Protein 7TBS (pdb70)

B-factor: mean 34.44, std 14.88, range [16.18, 115.89]

Nearest PDB structures (foldseek):
  7tbs-assembly1_A  TM=1.003E+00  e=2.102E-35  Francisella tularensis subsp. tularensis SCHU S4
  7dkp-assembly2_B  TM=9.168E-01  e=1.479E-13  Escherichia coli
  4kx4-assembly1_A  TM=9.212E-01  e=3.705E-13  Escherichia coli K-12
  3ir4-assembly1_A  TM=9.214E-01  e=2.209E-12  Salmonella enterica subsp. enterica serovar Typhimurium str. LT2
  1g7o-assembly1_A  TM=8.702E-01  e=2.209E-12  Escherichia coli

Secondary structure (DSSP, 8-state):
--------EEB-SS-HHHHHHHHHHHHTT-----BPPTT-HHHHHHHHSSS-S-EEE-TTS-EE-SHHHHHHHHHHHHT---BPP-S-HHHHHHHHHTHHHHHHHTGGGTTT-GGGTTT--SHHHHHHHHHHHTTTS--HHHHHHS--HHHHHHHHHHHHHHGGG--SSBTTBSS-BHHHHHHHHHHHHH--TTTS---HHHHHHHHHHHHHSSPPP-

Structure (mmCIF, N/CA/C/O backbone):
data_7TBS
#
_entry.id   7TBS
#
_cell.length_a   75.989
_cell.length_b   83.164
_cell.length_c   84.089
_cell.angle_alpha   90.000
_cell.angle_beta   90.000
_cell.angle_gamma   90.000
#
_symmetry.space_group_name_H-M   'I 2 2 2'
#
loop_
_entity.id
_entity.type
_entity.pdbx_description
1 polymer 'Glutaredoxin 2'
2 non-polymer 'SULFATE ION'
3 non-polymer 'CHLORIDE ION'
4 water water
#
loop_
_atom_site.group_PDB
_atom_site.id
_atom_site.type_symbol
_atom_site.label_atom_id
_atom_site.label_alt_id
_atom_site.label_comp_id
_atom_site.label_asym_id
_atom_site.label_entity_id
_atom_site.label_seq_id
_atom_site.pdbx_PDB_ins_code
_atom_site.Cartn_x
_atom_site.Cartn_y
_atom_site.Cartn_z
_atom_site.occupancy
_atom_site.B_iso_or_equiv
_atom_site.auth_seq_id
_atom_site.auth_comp_id
_atom_site.auth_asym_id
_atom_site.auth_atom_id
_atom_site.pdbx_PDB_model_num
ATOM 1 N N . HIS A 1 3 ? 7.31302 -4.13067 -6.08484 1.000 62.86456 -21 HIS A N 1
ATOM 2 C CA . HIS A 1 3 ? 6.35551 -5.13380 -5.63639 1.000 66.62564 -21 HIS A CA 1
ATOM 3 C C . HIS A 1 3 ? 5.62982 -5.77250 -6.81719 1.000 66.78700 -21 HIS A C 1
ATOM 4 O O . HIS A 1 3 ? 5.22405 -6.93389 -6.74904 1.000 57.36286 -21 HIS A O 1
ATOM 11 N N . HIS A 1 4 ? 5.46661 -5.01030 -7.89754 1.000 61.77477 -20 HIS A N 1
ATOM 12 C CA . HIS A 1 4 ? 4.83137 -5.51745 -9.10445 1.000 62.69758 -20 HIS A CA 1
ATOM 13 C C . HIS A 1 4 ? 5.55987 -4.97312 -10.32555 1.000 66.10138 -20 HIS A C 1
ATOM 14 O O . HIS A 1 4 ? 6.29583 -3.98575 -10.24980 1.000 47.22406 -20 HIS A O 1
ATOM 21 N N . HIS A 1 5 ? 5.34429 -5.63492 -11.45919 1.000 57.48612 -19 HIS A N 1
ATOM 22 C CA . HIS A 1 5 ? 5.99334 -5.28630 -12.71242 1.000 60.07358 -19 HIS A CA 1
ATOM 23 C C . HIS A 1 5 ? 4.95938 -4.83269 -13.73378 1.000 62.07065 -19 HIS A C 1
ATOM 24 O O . HIS A 1 5 ? 3.75602 -5.05956 -13.57754 1.000 58.29415 -19 HIS A O 1
ATOM 31 N N . HIS A 1 6 ? 5.44855 -4.18452 -14.78882 1.000 51.79619 -18 HIS A N 1
ATOM 32 C CA . HIS A 1 6 ? 4.59626 -3.86523 -15.92410 1.000 38.88506 -18 HIS A CA 1
ATOM 33 C C . HIS A 1 6 ? 4.09270 -5.15217 -16.56772 1.000 49.09497 -18 HIS A C 1
ATOM 34 O O . HIS A 1 6 ? 4.76797 -6.18528 -16.55190 1.000 41.19118 -18 HIS A O 1
ATOM 41 N N . HIS A 1 7 ? 2.88728 -5.08305 -17.13953 1.000 51.57840 -17 HIS A N 1
ATOM 42 C CA . HIS A 1 7 ? 2.22218 -6.29540 -17.60949 1.000 46.76539 -17 HIS A CA 1
ATOM 43 C C . HIS A 1 7 ? 2.99919 -6.98591 -18.72502 1.000 49.45236 -17 HIS A C 1
ATOM 44 O O . HIS A 1 7 ? 2.89022 -8.20693 -18.88807 1.000 52.06887 -17 HIS A O 1
ATOM 51 N N . SER A 1 8 ? 3.77952 -6.23644 -19.49825 1.000 52.34340 -16 SER A N 1
ATOM 52 C CA . SER A 1 8 ? 4.58065 -6.82713 -20.56719 1.000 55.11047 -16 SER A CA 1
ATOM 53 C C . SER A 1 8 ? 5.71021 -7.67518 -19.99405 1.000 56.94977 -16 SER A C 1
ATOM 54 O O . SER A 1 8 ? 6.28165 -8.51550 -20.68817 1.000 59.62231 -16 SER A O 1
ATOM 57 N N . ALA A 1 24 ? 3.01582 -13.52009 -10.08890 1.000 41.41238 0 ALA A N 1
ATOM 58 C CA . ALA A 1 24 ? 3.23129 -14.65347 -9.19797 1.000 53.52334 0 ALA A CA 1
ATOM 59 C C . ALA A 1 24 ? 1.97687 -15.51699 -9.09849 1.000 53.76582 0 ALA A C 1
ATOM 60 O O . ALA A 1 24 ? 2.05897 -16.74473 -9.14010 1.000 56.80064 0 ALA A O 1
ATOM 70 N N . LYS A 1 26 ? -1.48862 -17.32643 -10.21267 1.000 29.91351 2 LYS A N 1
ATOM 71 C CA . LYS A 1 26 ? -1.85393 -18.03144 -11.43045 1.000 28.62977 2 LYS A CA 1
ATOM 72 C C . LYS A 1 26 ? -3.30656 -17.75467 -11.79016 1.000 27.46977 2 LYS A C 1
ATOM 73 O O . LYS A 1 26 ? -4.17817 -17.71004 -10.91668 1.000 27.97386 2 LYS A O 1
ATOM 79 N N . ILE A 1 27 ? -3.55675 -17.56010 -13.08205 1.000 26.62933 3 ILE A N 1
ATOM 80 C CA . ILE A 1 27 ? -4.90161 -17.38354 -13.61572 1.000 25.43591 3 ILE A CA 1
ATOM 81 C C . ILE A 1 27 ? -5.10496 -18.42141 -14.71017 1.000 24.26898 3 ILE A C 1
ATOM 82 O O . ILE A 1 27 ? -4.37154 -18.43481 -15.70769 1.000 24.23756 3 ILE A O 1
ATOM 87 N N . TYR A 1 28 ? -6.09384 -19.28807 -14.52184 1.000 23.45863 4 TYR A N 1
ATOM 88 C CA . TYR A 1 28 ? -6.39131 -20.36624 -15.45500 1.000 22.23809 4 TYR A CA 1
ATOM 89 C C . TYR A 1 28 ? -7.50671 -19.91978 -16.39065 1.000 21.14464 4 TYR A C 1
ATOM 90 O O . TYR A 1 28 ? -8.55987 -19.46748 -15.93060 1.000 22.19833 4 TYR A O 1
ATOM 99 N N . LEU A 1 29 ? -7.27712 -20.04446 -17.69696 1.000 20.56285 5 LEU A N 1
ATOM 100 C CA . LEU A 1 29 ? -8.17947 -19.43834 -18.66764 1.000 23.79957 5 LEU A CA 1
ATOM 101 C C . LEU A 1 29 ? -8.00484 -20.09046 -20.03357 1.000 26.35297 5 LEU A C 1
ATOM 102 O O . LEU A 1 29 ? -7.11845 -20.92171 -20.24489 1.000 27.56450 5 LEU A O 1
ATOM 107 N N . TYR A 1 30 ? -8.87993 -19.69717 -20.95895 1.000 22.81304 6 TYR A N 1
ATOM 108 C CA . TYR A 1 30 ? -8.70243 -19.92067 -22.38548 1.000 26.36695 6 TYR A CA 1
ATOM 109 C C . TYR A 1 30 ? -8.48340 -18.57715 -23.06875 1.000 21.00292 6 TYR A C 1
ATOM 110 O O . TYR A 1 30 ? -8.98898 -17.54543 -22.61729 1.000 20.69880 6 TYR A O 1
ATOM 119 N N . HIS A 1 31 ? -7.73809 -18.59704 -24.17522 1.000 21.97532 7 HIS A N 1
ATOM 120 C CA . HIS A 1 31 ? -7.50637 -17.36411 -24.92110 1.000 25.58054 7 HIS A CA 1
ATOM 121 C C . HIS A 1 31 ? -8.79925 -16.82885 -25.52501 1.000 25.46377 7 HIS A C 1
ATOM 122 O O . HIS A 1 31 ? -9.05806 -15.62061 -25.48343 1.000 22.84065 7 HIS A O 1
ATOM 129 N N . HIS A 1 32 ? -9.62995 -17.71508 -26.07757 1.000 25.44076 8 HIS A N 1
ATOM 130 C CA . HIS A 1 32 ? -10.81472 -17.31372 -26.82732 1.000 26.87054 8 HIS A CA 1
ATOM 131 C C . HIS A 1 32 ? -11.99739 -16.92930 -25.94645 1.000 27.57791 8 HIS A C 1
ATOM 132 O O . HIS A 1 32 ? -12.96212 -16.35248 -26.45964 1.000 25.95308 8 HIS A O 1
ATOM 139 N N . CYS A 1 33 ? -11.96115 -17.23993 -24.65602 1.000 23.80877 9 CYS A N 1
ATOM 140 C CA . CYS A 1 33 ? -13.13878 -17.06076 -23.81075 1.000 23.25597 9 CYS A CA 1
ATOM 141 C C . CYS A 1 33 ? -13.31029 -15.59145 -23.43802 1.000 21.58404 9 CYS A C 1
ATOM 142 O O . CYS A 1 33 ? -12.38292 -14.98408 -22.89449 1.000 24.04021 9 CYS A O 1
ATOM 145 N N . PRO A 1 34 ? -14.47528 -14.99351 -23.70529 1.000 20.79453 10 PRO A N 1
ATOM 146 C CA . PRO A 1 34 ? -14.65151 -13.56726 -23.38794 1.000 17.88984 10 PRO A CA 1
ATOM 147 C C . PRO A 1 34 ? -14.66973 -13.27370 -21.89829 1.000 22.68339 10 PRO A C 1
ATOM 148 O O . PRO A 1 34 ? -14.26447 -12.17722 -21.49290 1.000 22.55124 10 PRO A O 1
ATOM 152 N N . TYR A 1 35 ? -15.13316 -14.21028 -21.06836 1.000 22.47356 11 TYR A N 1
ATOM 153 C CA . TYR A 1 35 ? -15.08224 -13.99169 -19.62660 1.000 24.09869 11 TYR A CA 1
ATOM 154 C C . TYR A 1 35 ? -13.64490 -13.96864 -19.12863 1.000 19.98898 11 TYR A C 1
ATOM 155 O O . TYR A 1 35 ? -13.31784 -13.23278 -18.19105 1.000 24.80558 11 TYR A O 1
ATOM 164 N N . CYS A 1 36 ? -12.77212 -14.76173 -19.75103 1.000 19.93662 12 CYS A N 1
ATOM 165 C CA . CYS A 1 36 ? -11.35162 -14.69817 -19.42914 1.000 22.82658 12 CYS A CA 1
ATOM 166 C C . CYS A 1 36 ? -10.73286 -13.39553 -19.91936 1.000 19.69096 12 CYS A C 1
ATOM 167 O O . CYS A 1 36 ? -9.82883 -12.85207 -19.27421 1.000 18.97914 12 CYS A O 1
ATOM 170 N N . ILE A 1 37 ? -11.20670 -12.88309 -21.05876 1.000 20.34822 13 ILE A N 1
ATOM 171 C CA . ILE A 1 37 ? -10.73205 -11.59661 -21.56572 1.000 21.68180 13 ILE A CA 1
ATOM 172 C C . ILE A 1 37 ? -10.99679 -10.49146 -20.54976 1.000 19.63334 13 ILE A C 1
ATOM 173 O O . ILE A 1 37 ? -10.16632 -9.59393 -20.35758 1.000 19.01934 13 ILE A O 1
ATOM 178 N N . LYS A 1 38 ? -12.15658 -10.54087 -19.88284 1.000 19.45941 14 LYS A N 1
ATOM 179 C CA . LYS A 1 38 ? -12.46038 -9.57752 -18.82588 1.000 22.39195 14 LYS A CA 1
ATOM 180 C C . LYS A 1 38 ? -11.34742 -9.53003 -17.78675 1.000 19.04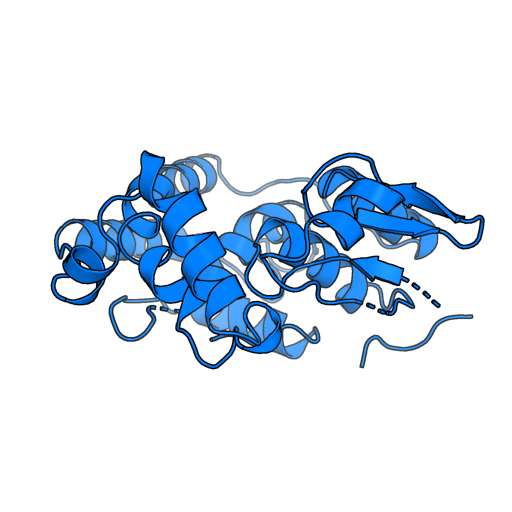190 14 LYS A C 1
ATOM 181 O O . LYS A 1 38 ? -10.91429 -8.44812 -17.37141 1.000 18.52445 14 LYS A O 1
ATOM 187 N N . VAL A 1 39 ? -10.86120 -10.69952 -17.36796 1.000 16.87643 15 VAL A N 1
ATOM 188 C CA . VAL A 1 39 ? -9.83885 -10.75553 -16.32882 1.000 19.84765 15 VAL A CA 1
ATOM 189 C C . VAL A 1 39 ? -8.50092 -10.25656 -16.86036 1.000 16.72865 15 VAL A C 1
ATOM 190 O O . VAL A 1 39 ? -7.80496 -9.48136 -16.19329 1.000 19.40888 15 VAL A O 1
ATOM 194 N N . ARG A 1 40 ? -8.11963 -10.68784 -18.06570 1.000 18.41394 16 ARG A N 1
ATOM 195 C CA . ARG A 1 40 ? -6.85137 -10.24999 -18.64238 1.000 19.29400 16 ARG A CA 1
ATOM 196 C C . ARG A 1 40 ? -6.83734 -8.74499 -18.87038 1.000 19.01502 16 ARG A C 1
ATOM 197 O O . ARG A 1 40 ? -5.79538 -8.09695 -18.71721 1.000 23.34450 16 ARG A O 1
ATOM 205 N N . LEU A 1 41 ? -7.98619 -8.17421 -19.23980 1.000 16.80021 17 LEU A N 1
ATOM 206 C CA . LEU A 1 41 ? -8.07384 -6.73352 -19.45296 1.000 18.35722 17 LEU A CA 1
ATOM 207 C C . LEU A 1 41 ? -7.72090 -5.97181 -18.18160 1.000 20.05890 17 LEU A C 1
ATOM 208 O O . LEU A 1 41 ? -6.87517 -5.07018 -18.19770 1.000 21.54313 17 LEU A O 1
ATOM 213 N N . VAL A 1 42 ? -8.35577 -6.33010 -17.06345 1.000 18.13135 18 VAL A N 1
ATOM 214 C CA . VAL A 1 42 ? -8.06259 -5.66737 -15.79656 1.000 17.15914 18 VAL A CA 1
ATOM 215 C C . VAL A 1 42 ? -6.64345 -5.98394 -15.34063 1.000 21.79290 18 VAL A C 1
ATOM 216 O O . VAL A 1 42 ? -5.92829 -5.10847 -14.83699 1.000 21.55711 18 VAL A O 1
ATOM 220 N N . ALA A 1 43 ? -6.21076 -7.23456 -15.51577 1.000 19.87116 19 ALA A N 1
ATOM 221 C CA . ALA A 1 43 ? -4.89023 -7.64075 -15.04340 1.000 20.12403 19 ALA A CA 1
ATOM 222 C C . ALA A 1 43 ? -3.78569 -6.89119 -15.77736 1.000 21.43390 19 ALA A C 1
ATOM 223 O O . ALA A 1 43 ? -2.84825 -6.37692 -15.15581 1.000 22.89166 19 ALA A O 1
ATOM 225 N N . ASP A 1 44 ? -3.88038 -6.81907 -17.10614 1.000 22.16712 20 ASP A N 1
ATOM 226 C CA . ASP A 1 44 ? -2.83772 -6.16335 -17.88844 1.000 21.83256 20 ASP A CA 1
ATOM 227 C C . ASP A 1 44 ? -2.82526 -4.65831 -17.64497 1.000 22.30021 20 ASP A C 1
ATOM 228 O O . ASP A 1 44 ? -1.76139 -4.06277 -17.44159 1.000 25.67627 20 ASP A O 1
ATOM 233 N N . LEU A 1 45 ? -4.00144 -4.02522 -17.66178 1.000 21.77077 21 LEU A N 1
ATOM 234 C CA . LEU A 1 45 ? -4.06469 -2.57618 -17.49375 1.000 23.27633 21 LEU A CA 1
ATOM 235 C C . LEU A 1 45 ? -3.58540 -2.13970 -16.11434 1.000 27.45267 21 LEU A C 1
ATOM 236 O O . LEU A 1 45 ? -2.99930 -1.05995 -15.97649 1.000 24.57216 21 LEU A O 1
ATOM 241 N N . SER A 1 46 ? -3.82235 -2.95177 -15.08736 1.000 21.69580 22 SER A N 1
ATOM 242 C CA . SER A 1 46 ? -3.41361 -2.61558 -13.73002 1.000 19.10168 22 SER A CA 1
ATOM 243 C C . SER A 1 46 ? -2.01116 -3.10188 -13.39304 1.000 21.51411 22 SER A C 1
ATOM 244 O O . SER A 1 46 ? -1.56250 -2.90170 -12.25958 1.000 23.70746 22 SER A O 1
ATOM 247 N N . ASN A 1 47 ? -1.31719 -3.73460 -14.34252 1.000 21.07955 23 ASN A N 1
ATOM 248 C CA . ASN A 1 47 ? 0.02464 -4.28093 -14.12646 1.000 26.87905 23 ASN A CA 1
ATOM 249 C C . ASN A 1 47 ? 0.03484 -5.33800 -13.02477 1.000 25.05641 23 ASN A C 1
ATOM 250 O O . ASN A 1 47 ? 1.03053 -5.50856 -12.31643 1.000 22.87532 23 ASN A O 1
ATOM 255 N N . PHE A 1 48 ? -1.07691 -6.05415 -12.88167 1.000 22.24358 24 PHE A N 1
ATOM 256 C CA . PHE A 1 48 ? -1.15922 -7.14544 -11.92134 1.000 24.36688 24 PHE A CA 1
ATOM 257 C C . PHE A 1 48 ? -0.16958 -8.24515 -12.28728 1.000 24.13907 24 PHE A C 1
ATOM 258 O O . PHE A 1 48 ? -0.13063 -8.70588 -13.43149 1.000 22.96363 24 PHE A O 1
ATOM 266 N N . ASP A 1 49 ? 0.64349 -8.65417 -11.31512 1.000 25.87796 25 ASP A N 1
ATOM 267 C CA . ASP A 1 49 ? 1.61880 -9.72041 -11.52402 1.000 24.31700 25 ASP A CA 1
ATOM 268 C C . ASP A 1 49 ? 0.89565 -11.06056 -11.50695 1.000 28.65644 25 ASP A C 1
ATOM 269 O O . ASP A 1 49 ? 0.44356 -11.51506 -10.45110 1.000 23.87286 25 ASP A O 1
ATOM 274 N N . TYR A 1 50 ? 0.78579 -11.70225 -12.66791 1.000 27.38270 26 TYR A N 1
ATOM 275 C CA . TYR A 1 50 ? 0.12348 -12.99362 -12.74174 1.000 22.42932 26 TYR A CA 1
ATOM 276 C C . TYR A 1 50 ? 0.82316 -13.88276 -13.75780 1.000 27.30625 26 TYR A C 1
ATOM 277 O O . TYR A 1 50 ? 1.54456 -13.41293 -14.64021 1.000 25.55313 26 TYR A O 1
ATOM 286 N N . GLN A 1 51 ? 0.60787 -15.18638 -13.60445 1.000 28.65838 27 GLN A N 1
ATOM 287 C CA . GLN A 1 51 ? 1.08953 -16.19575 -14.53800 1.000 30.20716 27 GLN A CA 1
ATOM 288 C C . GLN A 1 51 ? -0.10931 -16.77877 -15.27127 1.000 24.04779 27 GLN A C 1
ATOM 289 O O . GLN A 1 51 ? -1.02068 -17.32417 -14.64060 1.000 26.13300 27 GLN A O 1
ATOM 303 N N . ILE A 1 53 ? -2.10324 -19.39197 -17.23618 1.000 24.39874 29 ILE A N 1
ATOM 304 C CA . ILE A 1 53 ? -2.15334 -20.83568 -17.43776 1.000 25.18588 29 ILE A CA 1
ATOM 305 C C . ILE A 1 53 ? -3.30506 -21.12547 -18.38985 1.000 27.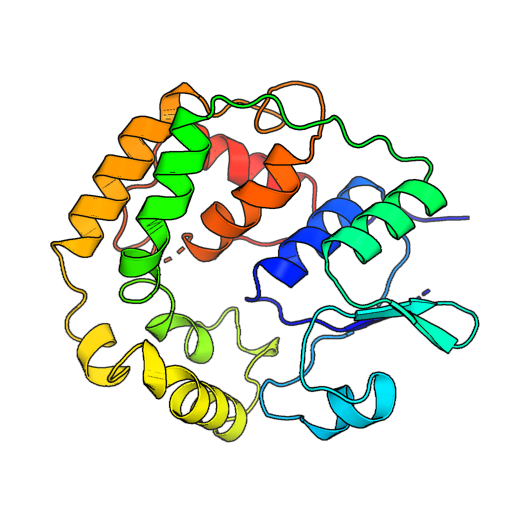43164 29 ILE A C 1
ATOM 306 O O . ILE A 1 53 ? -4.47722 -21.07995 -17.99712 1.000 22.37081 29 ILE A O 1
ATOM 311 N N . ILE A 1 54 ? -2.97610 -21.42653 -19.63993 1.000 22.36065 30 ILE A N 1
ATOM 312 C CA . ILE A 1 54 ? -3.97385 -21.75166 -20.65147 1.000 26.51446 30 ILE A CA 1
ATOM 313 C C . ILE A 1 54 ? -4.26373 -23.24535 -20.57628 1.000 30.71327 30 ILE A C 1
ATOM 314 O O . ILE A 1 54 ? -3.36653 -24.07145 -20.77403 1.000 29.87397 30 ILE A O 1
ATOM 319 N N . LEU A 1 55 ? -5.51367 -23.59170 -20.28289 1.000 23.28353 31 LEU A N 1
ATOM 320 C CA . LEU A 1 55 ? -5.92380 -24.98229 -20.15296 1.000 22.15275 31 LEU A CA 1
ATOM 321 C C . LEU A 1 55 ? -6.47555 -25.49747 -21.47470 1.000 26.32782 31 LEU A C 1
ATOM 322 O O . LEU A 1 55 ? -7.25026 -24.81065 -22.14852 1.000 23.62780 31 LEU A O 1
ATOM 327 N N . ALA A 1 56 ? -6.06317 -26.70863 -21.84543 1.000 25.48259 32 ALA A N 1
ATOM 328 C CA . ALA A 1 56 ? -6.64553 -27.36359 -23.00803 1.000 23.61845 32 ALA A CA 1
ATOM 329 C C . ALA A 1 56 ? -8.13796 -27.57202 -22.78775 1.000 25.03087 32 ALA A C 1
ATOM 330 O O . ALA A 1 56 ? -8.58668 -27.82317 -21.66593 1.000 25.01573 32 ALA A O 1
ATOM 332 N N . ASN A 1 57 ? -8.91031 -27.46771 -23.87199 1.000 22.95672 33 ASN A N 1
ATOM 333 C CA . ASN A 1 57 ? -10.36389 -27.44982 -23.74166 1.000 27.50894 33 ASN A CA 1
ATOM 334 C C . ASN A 1 57 ? -10.90865 -28.76009 -23.18545 1.000 28.93049 33 ASN A C 1
ATOM 335 O O . ASN A 1 57 ? -11.94074 -28.75819 -22.50586 1.000 26.45155 33 ASN A O 1
ATOM 340 N N . ASP A 1 58 ? -10.23902 -29.88097 -23.45164 1.000 26.99371 34 ASP A N 1
ATOM 341 C CA . ASP A 1 58 ? -10.70156 -31.18652 -22.99693 1.000 28.96869 34 ASP A CA 1
ATOM 342 C C . ASP A 1 58 ? -10.03458 -31.64271 -21.70374 1.000 29.04640 34 ASP A C 1
ATOM 343 O O . ASP A 1 58 ? -10.27560 -32.77103 -21.26242 1.000 24.50904 34 ASP A O 1
ATOM 348 N N . ASP A 1 59 ? -9.21302 -30.79616 -21.08092 1.000 27.80142 35 ASP A N 1
ATOM 349 C CA . ASP A 1 59 ? -8.50503 -31.16213 -19.85204 1.000 30.96067 35 ASP A CA 1
ATOM 350 C C . ASP A 1 59 ? -9.42357 -30.89027 -18.66259 1.000 27.65308 35 ASP A C 1
ATOM 351 O O . ASP A 1 59 ? -9.26480 -29.92359 -17.91481 1.000 29.46510 35 ASP A O 1
ATOM 356 N N . GLU A 1 60 ? -10.40112 -31.78411 -18.48459 1.000 25.65004 36 GLU A N 1
ATOM 357 C CA . GLU A 1 60 ? -11.39072 -31.60405 -17.42536 1.000 29.22652 36 GLU A CA 1
ATOM 358 C C . GLU A 1 60 ? -10.75496 -31.69048 -16.04342 1.000 30.96578 36 GLU A C 1
ATOM 359 O O . GLU A 1 60 ? -11.13132 -30.94393 -15.13196 1.000 25.91630 36 GLU A O 1
ATOM 365 N N . LYS A 1 61 ? -9.78564 -32.59311 -15.87159 1.000 27.75442 37 LYS A N 1
ATOM 366 C CA . LYS A 1 61 ? -9.19788 -32.81993 -14.55463 1.000 28.68333 37 LYS A CA 1
ATOM 367 C C . LYS A 1 61 ? -8.49821 -31.57590 -14.02086 1.000 33.63331 37 LYS A C 1
ATOM 368 O O . LYS A 1 61 ? -8.50835 -31.33229 -12.80870 1.000 31.63022 37 LYS A O 1
ATOM 374 N N . ALA A 1 62 ? -7.89440 -30.77500 -14.90285 1.000 25.24970 38 ALA A N 1
ATOM 375 C CA . ALA A 1 62 ? -7.20273 -29.57167 -14.45209 1.000 28.01805 38 ALA A CA 1
ATOM 376 C C . ALA A 1 62 ? -8.17100 -28.53677 -13.89265 1.000 25.15175 38 ALA A C 1
ATOM 377 O O . ALA A 1 62 ? -7.78897 -27.73893 -13.02969 1.000 31.71452 38 ALA A O 1
ATOM 379 N N . HIS A 1 63 ? -9.41603 -28.52477 -14.37195 1.000 27.20943 39 HIS A N 1
ATOM 380 C CA . HIS A 1 63 ? -10.43029 -27.65172 -13.79082 1.000 25.40472 39 HIS A CA 1
ATOM 381 C C . HIS A 1 63 ? -10.98444 -28.24279 -12.50117 1.000 30.00805 39 HIS A C 1
ATOM 382 O O . HIS A 1 63 ? -11.01954 -27.57623 -11.46030 1.000 26.99740 39 HIS A O 1
ATOM 389 N N . ILE A 1 64 ? -11.41323 -29.50410 -12.56061 1.000 30.92017 40 ILE A N 1
ATOM 390 C CA . ILE A 1 64 ? -12.21981 -30.08321 -11.49234 1.000 30.71938 40 ILE A CA 1
ATOM 391 C C . ILE A 1 64 ? -11.38526 -30.31378 -10.23813 1.000 28.59116 40 ILE A C 1
ATOM 392 O O . ILE A 1 64 ? -11.87556 -30.15160 -9.11405 1.000 32.49360 40 ILE A O 1
ATOM 397 N N . ASP A 1 65 ? -10.11326 -30.68388 -10.40159 1.000 25.89549 41 ASP A N 1
ATOM 398 C CA . ASP A 1 65 ? -9.26225 -30.89302 -9.23398 1.000 31.02584 41 ASP A CA 1
ATOM 399 C C . ASP A 1 65 ? -9.06575 -29.60979 -8.43801 1.000 40.61603 41 ASP A C 1
ATOM 400 O O . ASP A 1 65 ? -8.83437 -29.66356 -7.22438 1.000 31.29935 41 ASP A O 1
ATOM 405 N N . ARG A 1 66 ? -9.15791 -28.45225 -9.09156 1.000 31.53380 42 ARG A N 1
ATOM 406 C CA . ARG A 1 66 ? -8.84590 -27.19576 -8.42201 1.000 26.25063 42 ARG A CA 1
ATOM 407 C C . ARG A 1 66 ? -10.08567 -26.50214 -7.86233 1.000 31.48114 42 ARG A C 1
ATOM 408 O O . ARG A 1 66 ? -10.10226 -26.12310 -6.68762 1.000 27.49116 42 ARG A O 1
ATOM 416 N N . ILE A 1 67 ? -11.13140 -26.33556 -8.67195 1.000 24.02915 43 ILE A N 1
ATOM 417 C CA . ILE A 1 67 ? -12.33757 -25.63586 -8.24472 1.000 29.47022 43 ILE A CA 1
ATOM 418 C C . ILE A 1 67 ? -13.58325 -26.50484 -8.31039 1.000 38.70203 43 ILE A C 1
ATOM 419 O O . ILE A 1 67 ? -14.68282 -26.00654 -8.04778 1.000 33.64963 43 ILE A O 1
ATOM 424 N N . GLY A 1 68 ? -13.45442 -27.78086 -8.66287 1.000 35.55672 44 GLY A N 1
ATOM 425 C CA . GLY A 1 68 ? -14.58555 -28.68538 -8.62286 1.000 34.54773 44 GLY A CA 1
ATOM 426 C C . GLY A 1 68 ? -15.57345 -28.56657 -9.76079 1.000 37.02399 44 GLY A C 1
ATOM 427 O O . GLY A 1 68 ? -16.60849 -29.23966 -9.72514 1.000 36.36735 44 GLY A O 1
ATOM 428 N N . SER A 1 69 ? -15.30016 -27.73865 -10.76693 1.000 31.37829 45 SER A N 1
ATOM 429 C CA . SER A 1 69 ? -16.19161 -27.62798 -11.91233 1.000 33.30504 45 SER A CA 1
ATOM 430 C C . SER A 1 69 ? -15.39052 -27.20055 -13.13250 1.000 37.17555 45 SER A C 1
ATOM 431 O O . SER A 1 69 ? -14.36286 -26.52741 -13.01653 1.000 29.93701 45 SER A O 1
ATOM 434 N N . LYS A 1 70 ? -15.88009 -27.59454 -14.30656 1.000 30.88414 46 LYS A N 1
ATOM 435 C CA . LYS A 1 70 ? -15.20376 -27.32199 -15.57450 1.000 28.54540 46 LYS A CA 1
ATOM 436 C C . LYS A 1 70 ? -15.63729 -25.94397 -16.05695 1.000 30.43217 46 LYS A C 1
ATOM 437 O O . 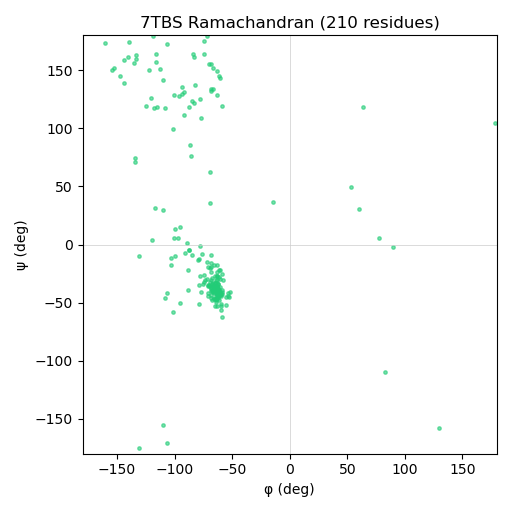LYS A 1 70 ? -16.57320 -25.80260 -16.84420 1.000 29.90112 46 LYS A O 1
ATOM 443 N N . GLN A 1 71 ? -14.94826 -24.91121 -15.57575 1.000 25.29965 47 GLN A N 1
ATOM 444 C CA . GLN A 1 71 ? -15.25754 -23.54501 -15.96737 1.000 26.62066 47 GLN A CA 1
ATOM 445 C C . GLN A 1 71 ? -14.01302 -22.68352 -15.82367 1.000 27.87804 47 GLN A C 1
ATOM 446 O O . GLN A 1 71 ? -13.15087 -22.94246 -14.97979 1.000 28.73127 47 GLN A O 1
ATOM 452 N N . VAL A 1 72 ? -13.92996 -21.66098 -16.66812 1.000 24.70296 48 VAL A N 1
ATOM 453 C CA . VAL A 1 72 ? -12.87087 -20.65691 -16.59854 1.000 18.70546 48 VAL A CA 1
ATOM 454 C C . VAL A 1 72 ? -13.52344 -19.28605 -16.71275 1.000 24.35083 48 VAL A C 1
ATOM 455 O O . VAL A 1 72 ? -14.66056 -19.16599 -17.19569 1.000 25.73004 48 VAL A O 1
ATOM 459 N N . PRO A 1 73 ? -12.83786 -18.22271 -16.25960 1.000 22.90435 49 PRO A N 1
ATOM 460 C CA . PRO A 1 73 ? -11.52493 -18.21147 -15.60796 1.000 18.85768 49 PRO A CA 1
ATOM 461 C C . PRO A 1 73 ? -11.61446 -18.49849 -14.11911 1.000 17.72098 49 PRO A C 1
ATOM 462 O O . PRO A 1 73 ? -12.69563 -18.39135 -13.53875 1.000 20.37308 49 PRO A O 1
ATOM 466 N N . PHE A 1 74 ? -10.49284 -18.87821 -13.51193 1.000 21.65770 50 PHE A N 1
ATOM 467 C CA . PHE A 1 74 ? -10.39383 -18.87628 -12.06126 1.000 23.66469 50 PHE A CA 1
ATOM 468 C C . PHE A 1 74 ? -8.96140 -18.54786 -11.66736 1.000 22.83758 50 PHE A C 1
ATOM 469 O O . PHE A 1 74 ? -8.00768 -18.91161 -12.36065 1.000 23.11304 50 PHE A O 1
ATOM 477 N N . LEU A 1 75 ? -8.82943 -17.83052 -10.55656 1.000 23.65234 51 LEU A N 1
ATOM 478 C CA . LEU A 1 75 ? -7.55551 -17.30905 -10.08617 1.000 25.56283 51 LEU A CA 1
ATOM 479 C C . LEU A 1 75 ? -7.13228 -18.04554 -8.82489 1.000 22.29046 51 LEU A C 1
ATOM 480 O O . LEU A 1 75 ? -7.96344 -18.34880 -7.96457 1.000 25.35993 51 LEU A O 1
ATOM 485 N N . GLU A 1 76 ? -5.83583 -18.31494 -8.71266 1.000 26.07066 52 GLU A N 1
ATOM 486 C CA . GLU A 1 76 ? -5.25920 -18.96486 -7.54350 1.000 25.18051 52 GLU A CA 1
ATOM 487 C C . GLU A 1 76 ? -4.44668 -17.94037 -6.76370 1.000 28.67753 52 GLU A C 1
ATOM 488 O O . GLU A 1 76 ? -3.46122 -17.40277 -7.28102 1.000 27.82316 52 GLU A O 1
ATOM 494 N N . LYS A 1 77 ? -4.85822 -17.67503 -5.52592 1.000 24.12948 53 LYS A N 1
ATOM 495 C CA . LYS A 1 77 ? -4.13897 -16.73536 -4.68039 1.000 29.20369 53 LYS A CA 1
ATOM 496 C C . LYS A 1 77 ? -2.83641 -17.35349 -4.17485 1.000 30.72248 53 LYS A C 1
ATOM 497 O O . LYS A 1 77 ? -2.54410 -18.53328 -4.39006 1.000 33.23912 53 LYS A O 1
ATOM 503 N N . ASP A 1 78 ? -2.05450 -16.53160 -3.46986 1.000 38.08456 54 ASP A N 1
ATOM 504 C CA . ASP A 1 78 ? -0.81165 -17.01461 -2.87721 1.000 39.14332 54 ASP A CA 1
ATOM 505 C C . ASP A 1 78 ? -1.06608 -18.10708 -1.84621 1.000 42.97963 54 ASP A C 1
ATOM 506 O O . ASP A 1 78 ? -0.25808 -19.03337 -1.71277 1.000 44.35876 54 ASP A O 1
ATOM 511 N N . ASP A 1 79 ? -2.17740 -18.02427 -1.11439 1.000 40.45191 55 ASP A N 1
ATOM 512 C CA . ASP A 1 79 ? -2.48133 -19.00335 -0.07733 1.000 38.19115 55 ASP A CA 1
ATOM 513 C C . ASP A 1 79 ? -3.02471 -20.31533 -0.62893 1.000 36.90789 55 ASP A C 1
ATOM 514 O O . ASP A 1 79 ? -3.29359 -21.23114 0.15489 1.000 37.58065 55 ASP A O 1
ATOM 519 N N . GLY A 1 80 ? -3.19430 -20.43227 -1.94350 1.000 40.35896 56 GLY A N 1
ATOM 520 C CA . GLY A 1 80 ? -3.70159 -21.64857 -2.53915 1.000 35.69180 56 GLY A CA 1
ATOM 521 C C . GLY A 1 80 ? -5.20493 -21.71884 -2.68424 1.000 31.83146 56 GLY A C 1
ATOM 522 O O . GLY A 1 80 ? -5.71238 -22.71821 -3.21050 1.000 35.12551 56 GLY A O 1
ATOM 523 N N . THR A 1 81 ? -5.93278 -20.70441 -2.22955 1.000 36.33616 57 THR A N 1
ATOM 524 C CA . THR A 1 81 ? -7.37128 -20.63933 -2.43157 1.000 35.50875 57 THR A CA 1
ATOM 525 C C . THR A 1 81 ? -7.68077 -20.04849 -3.80459 1.000 33.16337 57 THR A C 1
ATOM 526 O O . THR A 1 81 ? -6.82901 -19.43411 -4.45099 1.000 28.02151 57 THR A O 1
ATOM 530 N N . PHE A 1 82 ? -8.92075 -20.23822 -4.24594 1.000 27.91403 58 PHE A N 1
ATOM 531 C CA . PHE A 1 82 ? -9.31210 -19.89705 -5.60447 1.000 31.90710 58 PHE A CA 1
ATOM 532 C C . PHE A 1 82 ? -10.46771 -18.90510 -5.61805 1.000 31.53641 58 PHE A C 1
ATOM 533 O O . PHE A 1 82 ? -11.30037 -18.87570 -4.70659 1.000 27.52567 58 PHE A O 1
ATOM 541 N N . ILE A 1 83 ? -10.50276 -18.09050 -6.67068 1.000 23.15974 59 ILE A N 1
ATOM 542 C CA . ILE A 1 83 ? -11.63440 -17.22639 -6.98331 1.000 34.19019 59 ILE A CA 1
ATOM 543 C C . ILE A 1 83 ? -12.15176 -17.61591 -8.35819 1.000 29.42323 59 ILE A C 1
ATOM 544 O O . ILE A 1 83 ? -11.38406 -17.63871 -9.32639 1.000 28.08368 59 ILE A O 1
ATOM 549 N N . LYS A 1 84 ? -13.44284 -17.91115 -8.44837 1.000 22.44414 60 LYS A N 1
ATOM 550 C CA . LYS A 1 84 ? -14.11017 -17.99972 -9.73610 1.000 31.17093 60 LYS A CA 1
ATOM 551 C C . LYS A 1 84 ? -15.00424 -16.77132 -9.90871 1.000 31.23724 60 LYS A C 1
ATOM 552 O O . LYS A 1 84 ? -14.94161 -15.82503 -9.11734 1.000 39.61089 60 LYS A O 1
ATOM 558 N N . GLU A 1 85 ? -15.83582 -16.79252 -10.95257 1.000 33.27282 61 GLU A N 1
ATOM 559 C CA . GLU A 1 85 ? -16.62702 -15.64475 -11.39448 1.000 34.07256 61 GLU A CA 1
ATOM 560 C C . GLU A 1 85 ? -15.72264 -14.51249 -11.86642 1.000 27.68665 61 GLU A C 1
ATOM 561 O O . GLU A 1 85 ? -14.94044 -13.96268 -11.08403 1.000 25.15703 61 GLU A O 1
ATOM 567 N N . SER A 1 86 ? -15.83960 -14.14979 -13.14596 1.000 26.85237 62 SER A N 1
ATOM 568 C CA . SER A 1 86 ? -14.94960 -13.14622 -13.72078 1.000 25.54973 62 SER A CA 1
ATOM 569 C C . SER A 1 86 ? -15.11009 -11.79481 -13.03562 1.000 19.94314 62 SER A C 1
ATOM 570 O O . SER A 1 86 ? -14.11982 -11.09334 -12.79823 1.000 24.91254 62 SER A O 1
ATOM 573 N N . ASP A 1 87 ? -16.34958 -11.40662 -12.72026 1.000 21.58315 63 ASP A N 1
ATOM 574 C CA . ASP A 1 87 ? -16.57457 -10.12911 -12.04789 1.000 26.21385 63 ASP A CA 1
ATOM 575 C C . ASP A 1 87 ? -15.83644 -10.06469 -10.71652 1.000 24.89360 63 ASP A C 1
ATOM 576 O O . ASP A 1 87 ? -15.22931 -9.03991 -10.38376 1.000 27.42222 63 ASP A O 1
ATOM 581 N N . GLU A 1 88 ? -15.86895 -11.15288 -9.94455 1.000 19.76805 64 GLU A N 1
ATOM 582 C CA . GLU A 1 88 ? -15.20584 -11.15125 -8.64474 1.000 26.12666 64 GLU A CA 1
ATOM 583 C C . GLU A 1 88 ? -13.68913 -11.15084 -8.79290 1.000 25.29418 64 GLU A C 1
ATOM 584 O O . GLU A 1 88 ? -12.98309 -10.53847 -7.98338 1.000 25.38178 64 GLU A O 1
ATOM 590 N N . ILE A 1 89 ? -13.16825 -11.83420 -9.81465 1.000 19.74957 65 ILE A N 1
ATOM 591 C CA . ILE A 1 89 ? -11.72881 -11.80955 -10.06167 1.000 21.44864 65 ILE A CA 1
ATOM 592 C C . ILE A 1 89 ? -11.27870 -10.40113 -10.42926 1.000 21.30544 65 ILE A C 1
ATOM 593 O O . ILE A 1 89 ? -10.21342 -9.94031 -10.00043 1.000 21.66862 65 ILE A O 1
ATOM 598 N N . CYS A 1 90 ? -12.08214 -9.69526 -11.22989 1.000 19.40935 66 CYS A N 1
ATOM 599 C CA . CYS A 1 90 ? -11.73657 -8.32651 -11.60389 1.000 22.77665 66 CYS A CA 1
ATOM 600 C C . CYS A 1 90 ? -11.69146 -7.41280 -10.38390 1.000 26.70462 66 CYS A C 1
ATOM 601 O O . CYS A 1 90 ? -10.77055 -6.59923 -10.24258 1.000 24.51086 66 CYS A O 1
ATOM 604 N N . LYS A 1 91 ? -12.67692 -7.53367 -9.48955 1.000 24.02170 67 LYS A N 1
ATOM 605 C CA . LYS A 1 91 ? -12.69807 -6.69435 -8.29464 1.000 28.47830 67 LYS A CA 1
ATOM 606 C C . LYS A 1 91 ? -11.51505 -6.99866 -7.38381 1.000 28.74836 67 LYS A C 1
ATOM 607 O O . LYS A 1 91 ? -10.94798 -6.08968 -6.76602 1.000 26.41559 67 LYS A O 1
ATOM 613 N N . PHE A 1 92 ? -11.12516 -8.27176 -7.28960 1.000 19.79251 68 PHE A N 1
ATOM 614 C CA . PHE A 1 92 ? -9.97294 -8.63307 -6.46910 1.000 22.33799 68 PHE A CA 1
ATOM 615 C C . PHE A 1 92 ? -8.69314 -8.01634 -7.02088 1.000 23.47074 68 PHE A C 1
ATOM 616 O O . PHE A 1 92 ? -7.88714 -7.45085 -6.27191 1.000 22.72977 68 PHE A O 1
ATOM 624 N N . ILE A 1 93 ? -8.48994 -8.11963 -8.33569 1.000 24.80529 69 ILE A N 1
ATOM 625 C CA . ILE A 1 93 ? -7.29485 -7.55327 -8.95468 1.000 25.08187 69 ILE A CA 1
ATOM 626 C C . ILE A 1 93 ? -7.25976 -6.04308 -8.76295 1.000 23.72857 69 ILE A C 1
ATOM 627 O O . ILE A 1 93 ? -6.21472 -5.46771 -8.43416 1.000 27.42724 69 ILE A O 1
ATOM 632 N N . ALA A 1 94 ? -8.40154 -5.37852 -8.96103 1.000 28.09398 70 ALA A N 1
ATOM 633 C CA . ALA A 1 94 ? -8.45908 -3.93221 -8.77577 1.000 25.44555 70 ALA A CA 1
ATOM 634 C C . ALA A 1 94 ? -8.13883 -3.54658 -7.33801 1.000 27.45080 70 ALA A C 1
ATOM 635 O O . ALA A 1 94 ? -7.46982 -2.53567 -7.09455 1.000 30.01731 70 ALA A O 1
ATOM 637 N N . LYS A 1 95 ? -8.60436 -4.34215 -6.37155 1.000 27.76689 71 LYS A N 1
ATOM 638 C CA . LYS A 1 95 ? -8.28265 -4.07641 -4.97236 1.000 31.80196 71 LYS A CA 1
ATOM 639 C C . LYS A 1 95 ? -6.78670 -4.22086 -4.72452 1.000 31.73156 71 LYS A C 1
ATOM 640 O O . LYS A 1 95 ? -6.15638 -3.34265 -4.12445 1.000 31.67583 71 LYS A O 1
ATOM 646 N N . VAL A 1 96 ? -6.20450 -5.33495 -5.17435 1.000 30.60651 72 VAL A N 1
ATOM 647 C CA . VAL A 1 96 ? -4.78706 -5.59509 -4.93512 1.000 30.59462 72 VAL A CA 1
ATOM 648 C C . VAL A 1 96 ? -3.92926 -4.50114 -5.55603 1.000 33.63614 72 VAL A C 1
ATOM 649 O O . VAL A 1 96 ? -2.95298 -4.03662 -4.95404 1.000 32.91355 72 VAL A O 1
ATOM 653 N N . GLN A 1 97 ? -4.28664 -4.06099 -6.75714 1.000 26.62078 73 GLN A N 1
ATOM 654 C CA . GLN A 1 97 ? -3.51490 -3.05403 -7.46860 1.000 31.30984 73 GLN A CA 1
ATOM 655 C C . GLN A 1 97 ? -3.91308 -1.62780 -7.11484 1.000 38.29761 73 GLN A C 1
ATOM 656 O O . GLN A 1 97 ? -3.26081 -0.69295 -7.58841 1.000 28.83641 73 GLN A O 1
ATOM 662 N N . ASN A 1 98 ? -4.94731 -1.43750 -6.29324 1.000 26.98309 74 ASN A N 1
ATOM 663 C CA . ASN A 1 98 ? -5.47097 -0.10634 -5.98522 1.000 33.41713 74 ASN A CA 1
ATOM 664 C C . ASN A 1 98 ? -5.79671 0.64368 -7.27503 1.000 35.63681 74 ASN A C 1
ATOM 665 O O . ASN A 1 98 ? -5.40463 1.79398 -7.48221 1.000 35.38132 74 ASN A O 1
ATOM 670 N N . PHE A 1 99 ? -6.52914 -0.04014 -8.14973 1.000 29.42234 75 PHE A N 1
ATOM 671 C CA . PHE A 1 99 ? -6.78278 0.38679 -9.51994 1.000 30.23970 75 PHE A CA 1
ATOM 672 C C . PHE A 1 99 ? -8.27394 0.65201 -9.66701 1.000 26.89522 75 PHE A C 1
ATOM 673 O O . PHE A 1 99 ? -9.08636 -0.26046 -9.48563 1.000 36.16561 75 PHE A O 1
ATOM 681 N N . GLU A 1 100 ? -8.63854 1.89447 -9.97839 1.000 33.07151 76 GLU A N 1
ATOM 682 C CA . GLU A 1 100 ? -10.04974 2.25455 -10.00369 1.000 33.92806 76 GLU A CA 1
ATOM 683 C C . GLU A 1 100 ? -10.70340 1.84804 -11.31662 1.000 34.99923 76 GLU A C 1
ATOM 684 O O . GLU A 1 100 ? -10.13799 2.03173 -12.39869 1.000 33.84633 76 GLU A O 1
ATOM 690 N N . ILE A 1 101 ? -11.90798 1.29529 -11.20599 1.000 41.16371 77 ILE A N 1
ATOM 691 C CA . ILE A 1 101 ? -12.75231 0.95753 -12.34385 1.000 29.74122 77 ILE A CA 1
ATOM 692 C C . ILE A 1 101 ? -14.02495 1.78258 -12.22088 1.000 39.84083 77 ILE A C 1
ATOM 693 O O . ILE A 1 101 ? -14.77408 1.63306 -11.24717 1.000 37.35842 77 ILE A O 1
ATOM 698 N N . ALA A 1 102 ? -14.26318 2.65696 -13.19432 1.000 31.72561 78 ALA A N 1
ATOM 699 C CA . ALA A 1 102 ? -15.44243 3.50625 -13.15725 1.000 27.40815 78 ALA A CA 1
ATOM 700 C C . ALA A 1 102 ? -16.70935 2.67552 -13.34077 1.000 33.58364 78 ALA A C 1
ATOM 701 O O . ALA A 1 102 ? -16.69393 1.58314 -13.91378 1.000 26.88248 78 ALA A O 1
ATOM 703 N N . GLU A 1 103 ? -17.81888 3.20771 -12.83736 1.000 29.13355 79 GLU A N 1
ATOM 704 C CA . GLU A 1 103 ? -19.09835 2.53794 -13.00048 1.000 30.60958 79 GLU A CA 1
ATOM 705 C C . GLU A 1 103 ? -19.60110 2.68318 -14.43403 1.000 31.54527 79 GLU A C 1
ATOM 706 O O . GLU A 1 103 ? -19.12760 3.51740 -15.21065 1.000 31.08509 79 GLU A O 1
ATOM 712 N N . SER A 1 104 ? -20.57935 1.85055 -14.77709 1.000 33.69782 80 SER A N 1
ATOM 713 C CA . SER A 1 104 ? -21.13960 1.85812 -16.12077 1.000 32.36816 80 SER A CA 1
ATOM 714 C C . SER A 1 104 ? -21.90810 3.14919 -16.37138 1.000 33.69491 80 SER A C 1
ATOM 715 O O . SER A 1 104 ? -22.72352 3.56882 -15.54495 1.000 27.36106 80 SER A O 1
ATOM 718 N N . THR A 1 105 ? -21.64244 3.78253 -17.51594 1.000 27.51358 81 THR A N 1
ATOM 719 C CA . THR A 1 105 ? -22.35325 4.98935 -17.91410 1.000 28.89075 81 THR A CA 1
ATOM 720 C C . THR A 1 105 ? -22.88495 4.95079 -19.33864 1.000 26.38692 81 THR A C 1
ATOM 721 O O . THR A 1 105 ? -23.66073 5.84035 -19.70528 1.000 30.22301 81 THR A O 1
ATOM 725 N N . ILE A 1 106 ? -22.50318 3.96116 -20.14868 1.000 25.69637 82 ILE A N 1
ATOM 726 C CA . ILE A 1 106 ? -22.88358 3.96785 -21.55509 1.000 27.17821 82 ILE A CA 1
ATOM 727 C C . ILE A 1 106 ? -24.39390 3.79480 -21.68573 1.000 27.12751 82 ILE A C 1
ATOM 728 O O . ILE A 1 106 ? -25.05866 3.20727 -20.82046 1.000 23.04949 82 ILE A O 1
ATOM 733 N N . ASP A 1 107 ? -24.94260 4.33369 -22.77292 1.000 24.75081 83 ASP A N 1
ATOM 734 C CA . ASP A 1 107 ? -26.38682 4.37056 -22.96063 1.000 28.88130 83 ASP A CA 1
ATOM 735 C C . ASP A 1 107 ? -26.96912 2.96190 -22.98631 1.000 31.71507 83 ASP A C 1
ATOM 736 O O . ASP A 1 107 ? -26.35205 2.02583 -23.50146 1.000 22.26676 83 ASP A O 1
ATOM 741 N N . ASP A 1 108 ? -28.16787 2.81598 -22.41049 1.000 26.14911 84 ASP A N 1
ATOM 742 C CA . ASP A 1 108 ? -28.85008 1.52492 -22.42140 1.000 30.08980 84 ASP A CA 1
ATOM 743 C C . ASP A 1 108 ? -29.09978 1.03240 -23.84013 1.000 32.14932 84 ASP A C 1
ATOM 744 O O . ASP A 1 108 ? -29.23406 -0.17669 -24.06247 1.000 34.08054 84 ASP A O 1
ATOM 749 N N . PHE A 1 109 ? -29.17330 1.95019 -24.80745 1.000 28.76931 85 PHE A N 1
ATOM 750 C CA . PHE A 1 109 ? -29.33343 1.54941 -26.20075 1.000 35.80740 85 PHE A CA 1
ATOM 751 C C . PHE A 1 109 ? -28.18071 0.66347 -26.65460 1.000 32.80451 85 PHE A C 1
ATOM 752 O O . PHE A 1 109 ? -28.39319 -0.34260 -27.34175 1.000 29.64998 85 PHE A O 1
ATOM 760 N N . VAL A 1 110 ? -26.95180 1.02097 -26.27756 1.000 30.34072 86 VAL A N 1
ATOM 761 C CA . VAL A 1 110 ? -25.79462 0.22269 -26.66677 1.000 32.29001 86 VAL A CA 1
ATOM 762 C C . VAL A 1 110 ? -25.83710 -1.14354 -25.99535 1.000 27.91651 86 VAL A C 1
ATOM 763 O O . VAL A 1 110 ? -25.52923 -2.16562 -26.62019 1.000 26.58269 86 VAL A O 1
ATOM 767 N N . LYS A 1 111 ? -26.22544 -1.18657 -24.71786 1.000 28.39136 87 LYS A N 1
ATOM 768 C CA . LYS A 1 111 ? -26.33065 -2.46498 -24.02054 1.000 26.50025 87 LYS A CA 1
ATOM 769 C C . LYS A 1 111 ? -27.36224 -3.37025 -24.68112 1.000 28.96451 87 LYS A C 1
ATOM 770 O O . LYS A 1 111 ? -27.15535 -4.58454 -24.78856 1.000 32.60577 87 LYS A O 1
ATOM 776 N N . GLY A 1 112 ? -28.47901 -2.79746 -25.13313 1.000 27.75809 88 GLY A N 1
ATOM 777 C CA . GLY A 1 112 ? -29.47109 -3.59375 -25.83628 1.000 27.93666 88 GLY A CA 1
ATOM 778 C C . GLY A 1 112 ? -28.96525 -4.11066 -27.16927 1.000 34.07527 88 GLY A C 1
ATOM 779 O O . GLY A 1 112 ? -29.24396 -5.25162 -27.54869 1.000 29.77807 88 GLY A O 1
ATOM 780 N N . CYS A 1 113 ? -28.21363 -3.28177 -27.89760 1.000 26.77122 89 CYS A N 1
ATOM 781 C CA . CYS A 1 113 ? -27.64587 -3.72539 -29.16642 1.000 24.86566 89 CYS A CA 1
ATOM 782 C C . CYS A 1 113 ? -26.62581 -4.83735 -28.95579 1.000 28.62923 89 CYS A C 1
ATOM 783 O O . CYS A 1 113 ? -26.55834 -5.78231 -29.75077 1.000 28.64741 89 CYS A O 1
ATOM 786 N N . ILE A 1 114 ? -25.82058 -4.73865 -27.89403 1.000 29.13035 90 ILE A N 1
ATOM 787 C CA . ILE A 1 114 ? -24.85156 -5.78921 -27.59017 1.000 25.86523 90 ILE A CA 1
ATOM 788 C C . ILE A 1 114 ? -25.56473 -7.10879 -27.32665 1.000 36.15081 90 ILE A C 1
ATOM 789 O O . ILE A 1 114 ? -25.12252 -8.17231 -27.77844 1.000 24.62512 90 ILE A O 1
ATOM 794 N N . THR A 1 115 ? -26.68563 -7.05913 -26.60152 1.000 30.21081 91 THR A N 1
ATOM 795 C CA . THR A 1 115 ? -27.45170 -8.27127 -26.32906 1.000 31.68461 91 THR A CA 1
ATOM 796 C C . THR A 1 115 ? -27.97815 -8.89409 -27.61695 1.000 31.59867 91 THR A C 1
ATOM 797 O O . THR A 1 115 ? -27.99588 -10.12238 -27.75962 1.000 28.29760 91 THR A O 1
ATOM 801 N N . ASP A 1 116 ? -28.39424 -8.06162 -28.57429 1.000 29.54752 92 ASP A N 1
ATOM 802 C CA . ASP A 1 116 ? -28.94263 -8.55142 -29.83441 1.000 29.73515 92 ASP A CA 1
ATOM 803 C C . ASP A 1 116 ? -27.90582 -9.24375 -30.71089 1.000 30.59669 92 ASP A C 1
ATOM 804 O O . ASP A 1 116 ? -28.28924 -9.94617 -31.65287 1.000 27.01735 92 ASP A O 1
ATOM 809 N N . LEU A 1 117 ? -26.61263 -9.06534 -30.43159 1.000 24.32723 93 LEU A N 1
ATOM 810 C CA . LEU A 1 117 ? -25.57896 -9.73113 -31.21704 1.000 31.43603 93 LEU A CA 1
ATOM 811 C C . LEU A 1 117 ? -25.51803 -11.22934 -30.95274 1.000 32.72655 93 LEU A C 1
ATOM 812 O O . LEU A 1 117 ? -24.98037 -11.96893 -31.78509 1.000 27.13294 93 LEU A O 1
ATOM 817 N N . GLU A 1 118 ? -26.06798 -11.68719 -29.82627 1.000 26.16701 94 GLU A N 1
ATOM 818 C CA . GLU A 1 118 ? -25.82805 -13.05670 -29.37298 1.000 41.37662 94 GLU A CA 1
ATOM 819 C C . GLU A 1 118 ? -26.27566 -14.11518 -30.37396 1.000 26.33447 94 GLU A C 1
ATOM 820 O O . GLU A 1 118 ? -25.45627 -14.98543 -30.71523 1.000 28.66218 94 GLU A O 1
ATOM 826 N N . PRO A 1 119 ? -27.51829 -14.12570 -30.87265 1.000 31.06753 95 PRO A N 1
ATOM 827 C CA . PRO A 1 119 ? -27.90573 -15.19784 -31.80558 1.000 31.07500 95 PRO A CA 1
ATOM 828 C C . PRO A 1 119 ? -27.08689 -15.20823 -33.07970 1.000 27.44625 95 PRO A C 1
ATOM 829 O O . PRO A 1 119 ? -26.99848 -16.25319 -33.73621 1.000 31.17474 95 PRO A O 1
ATOM 833 N N . HIS A 1 120 ? -26.47714 -14.08284 -33.44613 1.000 28.21571 96 HIS A N 1
ATOM 834 C CA . HIS A 1 120 ? -25.73187 -13.99691 -34.69317 1.000 24.52047 96 HIS A CA 1
ATOM 835 C C . HIS A 1 120 ? -24.27556 -14.41293 -34.52412 1.000 24.35613 96 HIS A C 1
ATOM 836 O O . HIS A 1 120 ? -23.72547 -15.08427 -35.40423 1.000 27.71537 96 HIS A O 1
ATOM 843 N N . TYR A 1 121 ? -23.62889 -14.04968 -33.40996 1.000 26.38943 97 TYR A N 1
ATOM 844 C CA . TYR A 1 121 ? -22.25270 -14.49876 -33.25077 1.000 30.07273 97 TYR A CA 1
ATOM 845 C C . TYR A 1 121 ? -22.17571 -15.94980 -32.80357 1.000 32.48068 97 TYR A C 1
ATOM 846 O O . TYR A 1 121 ? -21.09777 -16.54823 -32.88471 1.000 34.77893 97 TYR A O 1
ATOM 855 N N . ARG A 1 122 ? -23.29434 -16.53802 -32.36825 1.000 30.79540 98 ARG A N 1
ATOM 856 C CA . ARG A 1 122 ? -23.33079 -17.98613 -32.20370 1.000 33.49375 98 ARG A CA 1
ATOM 857 C C . ARG A 1 122 ? -23.17207 -18.68229 -33.54527 1.000 39.09535 98 ARG A C 1
ATOM 858 O O . ARG A 1 122 ? -22.57023 -19.75952 -33.62058 1.000 33.26729 98 ARG A O 1
ATOM 866 N N A ARG A 1 123 ? -23.70188 -18.08732 -34.61493 0.506 31.20947 99 ARG A N 1
ATOM 867 N N B ARG A 1 123 ? -23.69181 -18.07845 -34.61445 0.494 31.21272 99 ARG A N 1
ATOM 868 C CA A ARG A 1 123 ? -23.63655 -18.70521 -35.93279 0.506 32.81506 99 ARG A CA 1
ATOM 869 C CA B ARG A 1 123 ? -23.65216 -18.69400 -35.93388 0.494 32.81431 99 ARG A CA 1
ATOM 870 C C A ARG A 1 123 ? -22.40115 -18.29170 -36.71998 0.506 32.70147 99 ARG A C 1
ATOM 871 C C B ARG A 1 123 ? -22.43368 -18.27400 -36.74512 0.494 32.69867 99 ARG A C 1
ATOM 872 O O A ARG A 1 123 ? -21.91947 -19.06895 -37.55243 0.506 28.54786 99 ARG A O 1
ATOM 873 O O B ARG A 1 123 ? -21.99254 -19.03156 -37.61734 0.494 28.49463 99 ARG A O 1
ATOM 888 N N . ILE A 1 124 ? -21.88066 -17.08799 -36.48581 1.000 30.28247 100 ILE A N 1
ATOM 889 C CA . ILE A 1 124 ? -20.83976 -16.52323 -37.34069 1.000 29.47057 100 ILE A CA 1
ATOM 890 C C . ILE A 1 124 ? -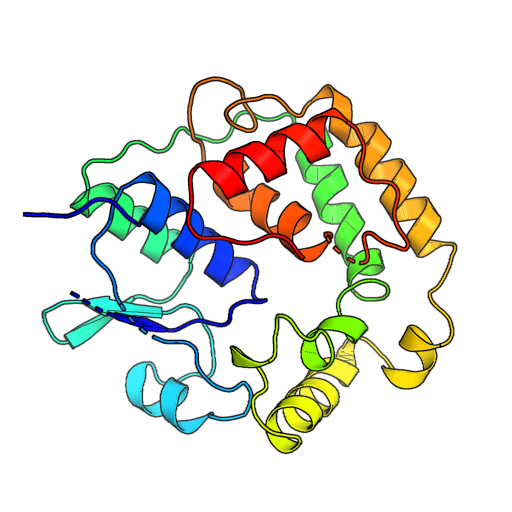19.44632 -16.69701 -36.74626 1.000 29.35542 100 ILE A C 1
ATOM 891 O O . ILE A 1 124 ? -18.47696 -16.91492 -37.48230 1.000 32.97107 100 ILE A O 1
ATOM 896 N N . ILE A 1 125 ? -19.32634 -16.62250 -35.42276 1.000 32.29096 101 ILE A N 1
ATOM 897 C CA . ILE A 1 125 ? -18.02963 -16.61551 -34.75193 1.000 25.27226 101 ILE A CA 1
ATOM 898 C C . ILE A 1 125 ? -17.75997 -17.92615 -34.01887 1.000 30.97244 101 ILE A C 1
ATOM 899 O O . ILE A 1 125 ? -16.66897 -18.48607 -34.12773 1.000 29.80941 101 ILE A O 1
ATOM 904 N N . TYR A 1 126 ? -18.73970 -18.42666 -33.26494 1.000 25.62825 102 TYR A N 1
ATOM 905 C CA . TYR A 1 126 ? -18.53228 -19.63693 -32.46914 1.000 32.87175 102 TYR A CA 1
ATOM 906 C C . TYR A 1 126 ? -18.00913 -20.83343 -33.26365 1.000 30.95375 102 TYR A C 1
ATOM 907 O O . TYR A 1 126 ? -17.08936 -21.50658 -32.76654 1.000 30.87589 102 TYR A O 1
ATOM 916 N N . PRO A 1 127 ? -18.52138 -21.16242 -34.45763 1.000 30.68695 103 PRO A N 1
ATOM 917 C CA . PRO A 1 127 ? -17.97083 -22.32090 -35.18431 1.000 32.19655 103 PRO A CA 1
ATOM 918 C C . PRO A 1 127 ? -16.49435 -22.19447 -35.52377 1.000 42.64830 103 PRO A C 1
ATOM 919 O O . PRO A 1 127 ? -15.83877 -23.22025 -35.74698 1.000 33.30489 103 PRO A O 1
ATOM 923 N N . ARG A 1 128 ? -15.94667 -20.97859 -35.56406 1.000 30.51685 104 ARG A N 1
ATOM 924 C CA . ARG A 1 128 ? -14.54298 -20.77924 -35.90701 1.000 28.51019 104 ARG A CA 1
ATOM 925 C C . ARG A 1 128 ? -13.60127 -20.93162 -34.72023 1.000 28.07122 104 ARG A C 1
ATOM 926 O O . ARG A 1 128 ? -12.38243 -20.94647 -34.92282 1.000 30.09159 104 ARG A O 1
ATOM 934 N N . ILE A 1 129 ? -14.12469 -21.04259 -33.50339 1.000 23.97866 105 ILE A N 1
ATOM 935 C CA . ILE A 1 129 ? -13.30143 -21.03839 -32.29412 1.000 22.76869 105 ILE A CA 1
ATOM 936 C C . ILE A 1 129 ? -12.28403 -22.17803 -32.29611 1.000 28.08336 105 ILE A C 1
ATOM 937 O O . ILE A 1 129 ? -11.08048 -21.90594 -32.17360 1.000 28.55137 105 ILE A O 1
ATOM 942 N N . PRO A 1 130 ? -12.68306 -23.45121 -32.43690 1.000 26.57944 106 PRO A N 1
ATOM 943 C CA . PRO A 1 130 ? -11.69159 -24.52929 -32.29123 1.000 27.34318 106 PRO A CA 1
ATOM 944 C C . PRO A 1 130 ? -10.66785 -24.58283 -33.41073 1.000 31.26449 106 PRO A C 1
ATOM 945 O O . PRO A 1 130 ? -9.59449 -25.16410 -33.20899 1.000 33.28890 106 PRO A O 1
ATOM 949 N N . HIS A 1 131 ? -10.94932 -23.99333 -34.57330 1.000 27.86816 107 HIS A N 1
ATOM 950 C CA . HIS A 1 131 ? -10.08364 -24.14358 -35.73520 1.000 29.36919 107 HIS A CA 1
ATOM 951 C C . HIS A 1 131 ? -9.20691 -22.92976 -36.01719 1.000 29.24445 107 HIS A C 1
ATOM 952 O O . HIS A 1 131 ? -8.29974 -23.03004 -36.84950 1.000 33.52144 107 HIS A O 1
ATOM 959 N N . HIS A 1 132 ? -9.44689 -21.79849 -35.36761 1.000 27.43314 108 HIS A N 1
ATOM 960 C CA . HIS A 1 132 ? -8.64599 -20.61049 -35.64624 1.000 30.31027 108 HIS A CA 1
ATOM 961 C C . HIS A 1 132 ? -7.20745 -20.84263 -35.19457 1.000 32.62193 108 HIS A C 1
ATOM 962 O O . HIS A 1 132 ? -6.98510 -21.34383 -34.08506 1.000 35.77539 108 HIS A O 1
ATOM 969 N N . PRO A 1 133 ? -6.21132 -20.51020 -36.02107 1.000 38.70416 109 PRO A N 1
ATOM 970 C CA . PRO A 1 133 ? -4.81629 -20.78212 -35.63296 1.000 34.98574 109 PRO A CA 1
ATOM 971 C C . PRO A 1 133 ? -4.37871 -20.06853 -34.36436 1.000 30.69530 109 PRO A C 1
ATOM 972 O O . PRO A 1 133 ? -3.51467 -20.58544 -33.64507 1.000 37.37052 109 PRO A O 1
ATOM 976 N N . ARG A 1 134 ? -4.94382 -18.89781 -34.06202 1.000 30.88727 110 ARG A N 1
ATOM 977 C CA . ARG A 1 134 ? -4.57778 -18.19569 -32.83742 1.000 30.18601 110 ARG A CA 1
ATOM 978 C C . ARG A 1 134 ? -5.11237 -18.87436 -31.58458 1.000 31.74590 110 ARG A C 1
ATOM 979 O O . ARG A 1 134 ? -4.65270 -18.55098 -30.48419 1.000 33.73797 110 ARG A O 1
ATOM 987 N N . ASN A 1 135 ? -6.06539 -19.79575 -31.71902 1.000 28.76541 111 ASN A N 1
ATOM 988 C CA . ASN A 1 135 ? -6.60689 -20.53115 -30.58575 1.000 26.62361 111 ASN A CA 1
ATOM 989 C C . ASN A 1 135 ? -5.92363 -21.87806 -30.38384 1.000 31.39350 111 ASN A C 1
ATOM 990 O O . ASN A 1 135 ? -6.44858 -22.72378 -29.65297 1.000 24.19376 111 ASN A O 1
ATOM 995 N N . GLU A 1 136 ? -4.76576 -22.09537 -31.01615 1.000 33.64916 112 GLU A N 1
ATOM 996 C CA . GLU A 1 136 ? -4.07968 -23.37702 -30.87890 1.000 37.97214 112 GLU A CA 1
ATOM 997 C C . GLU A 1 136 ? -3.68359 -23.64966 -29.43289 1.000 33.00420 112 GLU A C 1
ATOM 998 O O . GLU A 1 136 ? -3.58852 -24.81294 -29.02419 1.000 32.35842 112 GLU A O 1
ATOM 1004 N N . CYS A 1 137 ? -3.45155 -22.59685 -28.64528 1.000 26.61049 113 CYS A N 1
ATOM 1005 C CA . CYS A 1 137 ? -3.16718 -22.78596 -27.22668 1.000 34.24207 113 CYS A CA 1
ATOM 1006 C C . CYS A 1 137 ? -4.36300 -23.39508 -26.50477 1.000 31.04244 113 CYS A C 1
ATOM 1007 O O . CYS A 1 137 ? -4.19980 -24.24175 -25.61843 1.000 31.32410 113 CYS A O 1
ATOM 1010 N N . ASP A 1 138 ? -5.57475 -22.98048 -26.87705 1.000 26.40575 114 ASP A N 1
ATOM 1011 C CA . ASP A 1 138 ? -6.78876 -23.54637 -26.30362 1.000 22.31889 114 ASP A CA 1
ATOM 1012 C C . ASP A 1 138 ? -7.08983 -24.94328 -26.82456 1.000 28.19624 114 ASP A C 1
ATOM 1013 O O . ASP A 1 138 ? -7.77076 -25.71324 -26.13795 1.000 26.10247 114 ASP A O 1
ATOM 1018 N N . PHE A 1 139 ? -6.62393 -25.28065 -28.02374 1.000 24.62593 115 PHE A N 1
ATOM 1019 C CA . PHE A 1 139 ? -6.92694 -26.56184 -28.65987 1.000 26.23121 115 PHE A CA 1
ATOM 1020 C C . PHE A 1 139 ? -5.64284 -27.15489 -29.22861 1.000 32.85910 115 PHE A C 1
ATOM 1021 O O . PHE A 1 139 ? -5.45168 -27.20943 -30.44965 1.000 38.08011 115 PHE A O 1
ATOM 1029 N N . PRO A 1 140 ? -4.73634 -27.61874 -28.36184 1.000 36.14074 116 PRO A N 1
ATOM 1030 C CA . PRO A 1 140 ? -3.44890 -28.13693 -28.84540 1.000 31.22771 116 PRO A CA 1
ATOM 1031 C C . PRO A 1 140 ? -3.52396 -29.52515 -29.45767 1.000 40.65691 116 PRO A C 1
ATOM 1032 O O . PRO A 1 140 ? -2.52149 -29.98733 -30.01910 1.000 36.35666 116 PRO A O 1
ATOM 1036 N N . THR A 1 141 ? -4.66316 -30.20551 -29.36561 1.000 35.77489 117 THR A N 1
ATOM 1037 C CA . THR A 1 141 ? -4.81574 -31.53796 -29.92818 1.000 37.97411 117 THR A CA 1
ATOM 1038 C C . THR A 1 141 ? -6.12788 -31.61065 -30.69219 1.000 34.63453 117 THR A C 1
ATOM 1039 O O . THR A 1 141 ? -7.01547 -30.76965 -30.52818 1.000 36.53211 117 THR A O 1
ATOM 1043 N N . GLN A 1 142 ? -6.23672 -32.63348 -31.54169 1.000 39.05475 118 GLN A N 1
ATOM 1044 C CA . GLN A 1 142 ? -7.49301 -32.87226 -32.24029 1.000 41.29750 118 GLN A CA 1
ATOM 1045 C C . GLN A 1 142 ? -8.61360 -33.20053 -31.26348 1.000 40.44932 118 GLN A C 1
ATOM 1046 O O . GLN A 1 142 ? -9.77238 -32.84184 -31.50333 1.000 38.96064 118 GLN A O 1
ATOM 1052 N N . SER A 1 143 ? -8.28679 -33.86818 -30.15310 1.000 39.55593 119 SER A N 1
ATOM 1053 C CA . SER A 1 143 ? -9.30844 -34.23526 -29.17868 1.000 39.01933 119 SER A CA 1
ATOM 1054 C C . SER A 1 143 ? -9.86118 -33.01593 -28.45376 1.000 40.66834 119 SER A C 1
ATOM 1055 O O . SER A 1 143 ? -11.03906 -33.00455 -28.08053 1.000 33.82490 119 SER A O 1
ATOM 1058 N N . ALA A 1 144 ? -9.03361 -31.98959 -28.23539 1.000 31.28409 120 ALA A N 1
ATOM 1059 C CA . ALA A 1 144 ? -9.54372 -30.74799 -27.66324 1.000 31.51428 120 ALA A CA 1
ATOM 1060 C C . ALA A 1 144 ? -10.50767 -30.06236 -28.62336 1.000 32.57505 120 ALA A C 1
ATOM 1061 O O . ALA A 1 144 ? -11.53414 -29.51799 -28.19964 1.000 29.39977 120 ALA A O 1
ATOM 1063 N N . LYS A 1 145 ? -10.19846 -30.08803 -29.92206 1.000 31.28672 121 LYS A N 1
ATOM 1064 C CA . LYS A 1 145 ? -11.10274 -29.51412 -30.91341 1.000 34.26224 121 LYS A CA 1
ATOM 1065 C C . LYS A 1 145 ? -12.40999 -30.29445 -30.97713 1.000 35.82333 121 LYS A C 1
ATOM 1066 O O . LYS A 1 145 ? -13.49722 -29.70522 -30.97635 1.000 35.45698 121 LYS A O 1
ATOM 1072 N N . GLU A 1 146 ? -12.32318 -31.62657 -31.03559 1.000 36.19126 122 GLU A N 1
ATOM 1073 C CA . GLU A 1 146 ? -13.53236 -32.44176 -31.10294 1.000 38.80587 122 GLU A CA 1
ATOM 1074 C C . GLU A 1 146 ? -14.34117 -32.33694 -29.81664 1.000 37.52795 122 GLU A C 1
ATOM 1075 O O . GLU A 1 146 ? -15.57659 -32.38389 -29.84972 1.000 44.34024 122 GLU A O 1
ATOM 1081 N N . TYR A 1 147 ? -13.66030 -32.20711 -28.67480 1.000 33.17919 123 TYR A N 1
ATOM 1082 C CA . TYR A 1 147 ? -14.34762 -31.96488 -27.40976 1.000 30.85838 123 TYR A CA 1
ATOM 1083 C C . TYR A 1 147 ? -15.23488 -30.73078 -27.50314 1.000 37.82564 123 TYR A C 1
ATOM 1084 O O . TYR A 1 147 ? -16.42965 -30.78256 -27.19209 1.000 33.04994 123 TYR A O 1
ATOM 1093 N N . PHE A 1 148 ? -14.66030 -29.61067 -27.94597 1.000 29.58190 124 PHE A N 1
ATOM 1094 C CA . PHE A 1 148 ? -15.42393 -28.37420 -28.07943 1.000 36.71505 124 PHE A CA 1
ATOM 1095 C C . PHE A 1 148 ? -16.59008 -28.54658 -29.04650 1.000 32.58471 124 PHE A C 1
ATOM 1096 O O . PHE A 1 148 ? -17.71245 -28.10805 -28.76913 1.000 37.56563 124 PHE A O 1
ATOM 1104 N N . ILE A 1 149 ? -16.34083 -29.18500 -30.19136 1.000 30.79703 125 ILE A N 1
ATOM 1105 C CA . ILE A 1 149 ? -17.38456 -29.34069 -31.20209 1.000 40.19886 125 ILE A CA 1
ATOM 1106 C C . ILE A 1 149 ? -18.52382 -30.19779 -30.66304 1.000 53.76968 125 ILE A C 1
ATOM 1107 O O . ILE A 1 149 ? -19.70314 -29.85096 -30.79861 1.000 44.85312 125 ILE A O 1
ATOM 1112 N N . ASN A 1 150 ? -18.18763 -31.32962 -30.03781 1.000 43.90489 126 ASN A N 1
ATOM 1113 C CA . ASN A 1 150 ? -19.21967 -32.19225 -29.46930 1.000 53.23652 126 ASN A CA 1
ATOM 1114 C C . ASN A 1 150 ? -19.95312 -31.50131 -28.32635 1.000 40.28801 126 ASN A C 1
ATOM 1115 O O . ASN A 1 150 ? -21.16776 -31.67048 -28.16572 1.000 60.37525 126 ASN A O 1
ATOM 1120 N N . LYS A 1 151 ? -19.23492 -30.71206 -27.52565 1.000 37.87278 127 LYS A N 1
ATOM 1121 C CA . LYS A 1 151 ? -19.84692 -30.08171 -26.36162 1.000 46.41607 127 LYS A CA 1
ATOM 1122 C C . LYS A 1 151 ? -20.73451 -28.90201 -26.73506 1.000 52.73575 127 LYS A C 1
ATOM 1123 O O . LYS A 1 151 ? -21.75411 -28.67001 -26.07614 1.000 62.24728 127 LYS A O 1
ATOM 1129 N N . LYS A 1 152 ? -20.37560 -28.15008 -27.77456 1.000 40.76465 128 LYS A N 1
ATOM 1130 C CA . LYS A 1 152 ? -21.08038 -26.91771 -28.09963 1.000 54.10656 128 LYS A CA 1
ATOM 1131 C C . LYS A 1 152 ? -22.09726 -27.06954 -29.22267 1.000 61.69214 128 LYS A C 1
ATOM 1132 O O . LYS A 1 152 ? -22.88344 -26.14398 -29.4468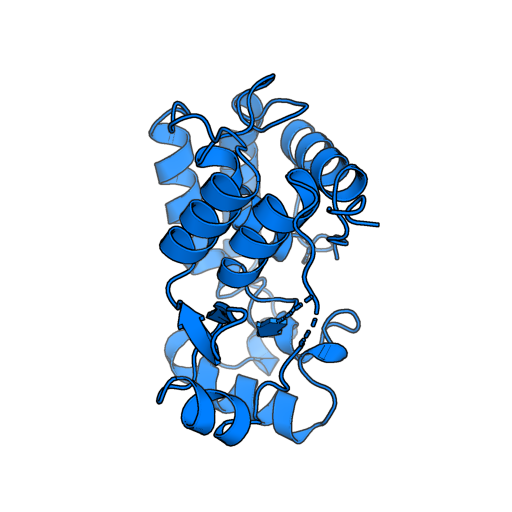6 1.000 58.96049 128 LYS A O 1
ATOM 1138 N N . SER A 1 153 ? -22.11436 -28.20309 -29.92605 1.000 69.64968 129 SER A N 1
ATOM 1139 C CA . SER A 1 153 ? -23.05281 -28.36539 -31.03048 1.000 72.04080 129 SER A CA 1
ATOM 1140 C C . SER A 1 153 ? -24.50176 -28.45801 -30.57005 1.000 73.22141 129 SER A C 1
ATOM 1141 O O . SER A 1 153 ? -25.39905 -28.43470 -31.41826 1.000 72.45953 129 SER A O 1
ATOM 1144 N N . GLN A 1 154 ? -24.75138 -28.56329 -29.26213 1.000 83.73085 130 GLN A N 1
ATOM 1145 C CA . GLN A 1 154 ? -26.12229 -28.61265 -28.76341 1.000 85.05419 130 GLN A CA 1
ATOM 1146 C C . GLN A 1 154 ? -26.89367 -27.36683 -29.17371 1.000 86.18365 130 GLN A C 1
ATOM 1147 O O . GLN A 1 154 ? -27.88726 -27.44369 -29.90506 1.000 94.62443 130 GLN A O 1
ATOM 1153 N N . TYR A 1 155 ? -26.44311 -26.20351 -28.70886 1.000 78.84226 131 TYR A N 1
ATOM 1154 C CA . TYR A 1 155 ? -27.14113 -24.94802 -28.93820 1.000 92.15789 131 TYR A CA 1
ATOM 1155 C C . TYR A 1 155 ? -26.53437 -24.11591 -30.05974 1.000 89.26776 131 TYR A C 1
ATOM 1156 O O . TYR A 1 155 ? -26.98105 -22.98708 -30.28209 1.000 82.66356 131 TYR A O 1
ATOM 1165 N N . ILE A 1 156 ? -25.53892 -24.63838 -30.77305 1.000 83.34678 132 ILE A N 1
ATOM 1166 C CA . ILE A 1 156 ? -24.94740 -23.91892 -31.89599 1.000 78.45176 132 ILE A CA 1
ATOM 1167 C C . ILE A 1 156 ? -25.48838 -24.48171 -33.20309 1.000 73.35316 132 ILE A C 1
ATOM 1168 O O . ILE A 1 156 ? -26.07946 -23.75528 -34.01038 1.000 76.76124 132 ILE A O 1
ATOM 1173 N N . GLY A 1 157 ? -25.29438 -25.78117 -33.41548 1.000 63.89667 133 GLY A N 1
ATOM 1174 C CA . GLY A 1 157 ? -25.68691 -26.45935 -34.62789 1.000 71.01431 133 GLY A CA 1
ATOM 1175 C C . GLY A 1 157 ? -24.52879 -27.26109 -35.17333 1.000 69.76552 133 GLY A C 1
ATOM 1176 O O . GLY A 1 157 ? -23.59815 -27.62086 -34.44371 1.000 69.07918 133 GLY A O 1
ATOM 1177 N N . ASP A 1 158 ? -24.58294 -27.54671 -36.47136 1.000 60.59525 134 ASP A N 1
ATOM 1178 C CA . ASP A 1 158 ? -23.50934 -28.28067 -37.12811 1.000 54.85870 134 ASP A CA 1
ATOM 1179 C C . ASP A 1 158 ? -22.39654 -27.31089 -37.50588 1.000 45.38962 134 ASP A C 1
ATOM 1180 O O . ASP A 1 158 ? -22.62659 -26.34974 -38.24774 1.000 44.27954 134 ASP A O 1
ATOM 1185 N N . PHE A 1 159 ? -21.19047 -27.56661 -36.99500 1.000 41.03560 135 PHE A N 1
ATOM 1186 C CA . PHE A 1 159 ? -20.07884 -26.64558 -37.20998 1.000 51.12520 135 PHE A CA 1
ATOM 1187 C C . PHE A 1 159 ? -19.63878 -26.63152 -38.66805 1.000 42.40924 135 PHE A C 1
ATOM 1188 O O . PHE A 1 159 ? -19.32763 -25.56771 -39.21562 1.000 39.39444 135 PHE A O 1
ATOM 1196 N N . ASP A 1 160 ? -19.60463 -27.80073 -39.31159 1.000 40.82756 136 ASP A N 1
ATOM 1197 C CA . ASP A 1 160 ? -19.17775 -27.86874 -40.70580 1.000 44.63342 136 ASP A CA 1
ATOM 1198 C C . ASP A 1 160 ? -20.12443 -27.08756 -41.60808 1.000 39.22668 136 ASP A C 1
ATOM 1199 O O . ASP A 1 160 ? -19.68502 -26.31809 -42.47041 1.000 37.52076 136 ASP A O 1
ATOM 1204 N N . ALA A 1 161 ? -21.43405 -27.26910 -41.41710 1.000 41.08588 137 ALA A N 1
ATOM 1205 C CA . ALA A 1 161 ? -22.40807 -26.57785 -42.25639 1.000 43.08433 137 ALA A CA 1
ATOM 1206 C C . ALA A 1 161 ? -22.33969 -25.06908 -42.05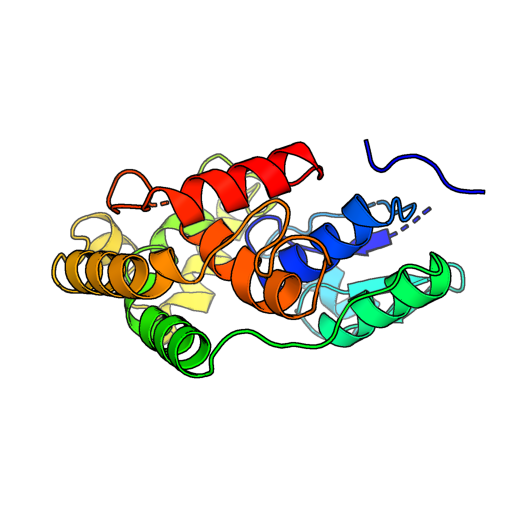947 1.000 37.48147 137 ALA A C 1
ATOM 1207 O O . ALA A 1 161 ? -22.44901 -24.30530 -43.02572 1.000 30.31580 137 ALA A O 1
ATOM 1209 N N . LEU A 1 162 ? -22.15962 -24.61971 -40.81428 1.000 30.58883 138 LEU A N 1
ATOM 1210 C CA . LEU A 1 162 ? -22.07198 -23.18625 -40.55223 1.000 28.61493 138 LEU A CA 1
ATOM 1211 C C . LEU A 1 162 ? -20.77407 -22.59947 -41.09335 1.000 27.13812 138 LEU A C 1
ATOM 1212 O O . LEU A 1 162 ? -20.75581 -21.45773 -41.56737 1.000 25.29673 138 LEU A O 1
ATOM 1217 N N . LEU A 1 163 ? -19.67773 -23.36010 -41.02710 1.000 28.34498 139 LEU A N 1
ATOM 1218 C CA . LEU A 1 163 ? -18.40800 -22.86977 -41.55469 1.000 29.43674 139 LEU A CA 1
ATOM 1219 C C . LEU A 1 163 ? -18.44487 -22.75713 -43.07371 1.000 37.00508 139 LEU A C 1
ATOM 1220 O O . LEU A 1 163 ? -17.88119 -21.81660 -43.64511 1.000 44.87608 139 LEU A O 1
ATOM 1225 N N . ARG A 1 164 ? -19.10458 -23.70229 -43.74566 1.000 31.27031 140 ARG A N 1
ATOM 1226 C CA . ARG A 1 164 ? -19.16942 -23.65923 -45.20161 1.000 42.79363 140 ARG A CA 1
ATOM 1227 C C . ARG A 1 164 ? -20.19346 -22.65008 -45.70480 1.000 36.16003 140 ARG A C 1
ATOM 1228 O O . ARG A 1 164 ? -20.04726 -22.13084 -46.81713 1.000 46.89001 140 ARG A O 1
ATOM 1236 N N . ASN A 1 165 ? -21.22559 -22.35930 -44.91541 1.000 33.27661 141 ASN A N 1
ATOM 1237 C CA . ASN A 1 165 ? -22.30845 -21.46366 -45.32147 1.000 28.66570 141 ASN A CA 1
ATOM 1238 C C . ASN A 1 165 ? -22.61759 -20.48383 -44.19721 1.000 26.69877 141 ASN A C 1
ATOM 1239 O O . ASN A 1 165 ? -23.63633 -20.61228 -43.50722 1.000 28.13851 141 ASN A O 1
ATOM 1244 N N . PRO A 1 166 ? -21.75841 -19.49060 -43.98462 1.000 23.35805 142 PRO A N 1
ATOM 1245 C CA . PRO A 1 166 ? -22.06106 -18.45250 -42.99609 1.000 26.12409 142 PRO A CA 1
ATOM 1246 C C . PRO A 1 166 ? -23.35372 -17.74283 -43.34872 1.000 34.49629 142 PRO A C 1
ATOM 1247 O O . PRO A 1 166 ? -23.46756 -17.14876 -44.43207 1.000 36.19375 142 PRO A O 1
ATOM 1251 N N . PRO A 1 167 ? -24.35475 -17.79520 -42.47020 1.000 33.45951 143 PRO A N 1
ATOM 1252 C CA . PRO A 1 167 ? -25.64081 -17.14546 -42.76744 1.000 30.12413 143 PRO A CA 1
ATOM 1253 C C . PRO A 1 167 ? -25.46052 -15.65045 -42.98085 1.000 31.87680 143 PRO A C 1
ATOM 1254 O O . PRO A 1 167 ? -25.05349 -14.91917 -42.07440 1.000 30.80692 143 PRO A O 1
ATOM 1258 N N A TYR A 1 168 ? -25.76498 -15.19220 -44.19797 0.597 30.91459 144 TYR A N 1
ATOM 1259 N N B TYR A 1 168 ? -25.76430 -15.20709 -44.20373 0.403 30.95493 144 TYR A N 1
ATOM 1260 C CA A TYR A 1 168 ? -25.54304 -13.78581 -44.51060 0.597 32.37035 144 TYR A CA 1
ATOM 1261 C CA B TYR A 1 168 ? -25.58772 -13.81032 -44.57755 0.403 32.41818 144 TYR A CA 1
ATOM 1262 C C A TYR A 1 168 ? -26.56401 -12.87777 -43.83811 0.597 33.03708 144 TYR A C 1
ATOM 1263 C C B TYR A 1 168 ? -26.56273 -12.89321 -43.85488 0.403 33.07814 144 TYR A C 1
ATOM 1264 O O A TYR A 1 168 ? -26.31814 -11.67255 -43.71375 0.597 34.86794 144 TYR A O 1
ATOM 1265 O O B TYR A 1 168 ? -26.27823 -11.69912 -43.71200 0.403 34.84515 144 TYR A O 1
ATOM 1282 N N . ASP A 1 169 ? -27.69908 -13.42334 -43.39462 1.000 30.78270 145 ASP A N 1
ATOM 1283 C CA . ASP A 1 169 ? -28.63420 -12.61033 -42.62840 1.000 37.41058 145 ASP A CA 1
ATOM 1284 C C . ASP A 1 169 ? -28.04576 -12.24772 -41.27278 1.000 33.36204 145 ASP A C 1
ATOM 1285 O O . ASP A 1 169 ? -28.29291 -11.14936 -40.76248 1.000 33.14036 145 ASP A O 1
ATOM 1290 N N . SER A 1 170 ? -27.25804 -13.15057 -40.68253 1.000 25.79215 146 SER A N 1
ATOM 1291 C CA . SER A 1 170 ? -26.55185 -12.82852 -39.44830 1.000 28.58318 146 SER A CA 1
ATOM 1292 C C . SER A 1 170 ? -25.36504 -11.91116 -39.70697 1.000 29.51936 146 SER A C 1
ATOM 1293 O O . SER A 1 170 ? -25.02297 -11.08770 -38.84964 1.000 24.02484 146 SER A O 1
ATOM 1296 N N . ILE A 1 171 ? -24.72501 -12.04185 -40.87174 1.000 28.97656 147 ILE A N 1
ATOM 1297 C CA . ILE A 1 171 ? -23.67009 -11.10413 -41.24822 1.000 26.80649 147 ILE A CA 1
ATOM 1298 C C . ILE A 1 171 ? -24.23666 -9.69489 -41.35262 1.000 27.84327 147 ILE A C 1
ATOM 1299 O O . ILE A 1 171 ? -23.67073 -8.73575 -40.81449 1.000 28.53930 147 ILE A O 1
ATOM 1304 N N . ARG A 1 172 ? -25.37320 -9.55387 -42.04116 1.000 27.05659 148 ARG A N 1
ATOM 1305 C CA . ARG A 1 172 ? -26.01162 -8.24773 -42.16616 1.000 30.24765 148 ARG A CA 1
ATOM 1306 C C . ARG A 1 172 ? -26.45858 -7.71848 -40.81073 1.000 25.06812 148 ARG A C 1
ATOM 1307 O O . ARG A 1 172 ? -26.30961 -6.52537 -40.52389 1.000 28.67773 148 ARG A O 1
ATOM 1315 N N . ALA A 1 173 ? -27.01704 -8.58944 -39.96580 1.000 24.03947 149 ALA A N 1
ATOM 1316 C CA . ALA A 1 173 ? -27.50689 -8.14386 -38.66510 1.000 27.29752 149 ALA A CA 1
ATOM 1317 C C . ALA A 1 173 ? -26.36875 -7.63337 -37.79108 1.000 31.14669 149 ALA A C 1
ATOM 1318 O O . ALA A 1 173 ? -26.50617 -6.60312 -37.12099 1.000 25.98681 149 ALA A O 1
ATOM 1320 N N . ILE A 1 174 ? -25.23396 -8.33721 -37.78965 1.000 27.20462 150 ILE A N 1
ATOM 1321 C CA . ILE A 1 174 ? -24.08123 -7.89235 -37.00900 1.000 21.12925 150 ILE A CA 1
ATOM 1322 C C . ILE A 1 174 ? -23.56908 -6.55726 -37.53386 1.000 21.79518 150 ILE A C 1
ATOM 1323 O O . ILE A 1 174 ? -23.31300 -5.62482 -36.76281 1.000 21.53263 150 ILE A O 1
ATOM 1328 N N . ASN A 1 175 ? -23.40611 -6.45028 -38.85625 1.000 18.60473 151 ASN A N 1
ATOM 1329 C CA . ASN A 1 175 ? -22.95037 -5.19981 -39.45775 1.000 22.64125 151 ASN A CA 1
ATOM 1330 C C . ASN A 1 175 ? -23.85480 -4.03764 -39.06754 1.000 23.91905 151 ASN A C 1
ATOM 1331 O O . ASN A 1 175 ? -23.37718 -2.95669 -38.70572 1.000 22.72718 151 ASN A O 1
ATOM 1336 N N . GLN A 1 176 ? -25.17159 -4.24929 -39.12607 1.000 23.71116 152 GLN A N 1
ATOM 1337 C CA . GLN A 1 176 ? -26.10875 -3.17541 -38.81326 1.000 26.66328 152 GLN A CA 1
ATOM 1338 C C . GLN A 1 176 ? -26.04578 -2.78789 -37.34088 1.000 23.91141 152 GLN A C 1
ATOM 1339 O O . GLN A 1 176 ? -26.11630 -1.60026 -37.00461 1.000 22.91890 152 GLN A O 1
ATOM 1345 N N . ILE A 1 177 ? -25.92172 -3.77223 -36.44920 1.000 22.97944 153 ILE A N 1
ATOM 1346 C CA . ILE A 1 177 ? -25.86262 -3.47651 -35.02065 1.000 20.59279 153 ILE A CA 1
ATOM 1347 C C . ILE A 1 177 ? -24.59414 -2.69919 -34.69157 1.000 24.66422 153 ILE A C 1
ATOM 1348 O O . ILE A 1 177 ? -24.63114 -1.69377 -33.97157 1.000 19.99835 153 ILE A O 1
ATOM 1353 N N . LEU A 1 178 ? -23.45324 -3.14857 -35.22139 1.000 16.96582 154 LEU A N 1
ATOM 1354 C CA . LEU A 1 178 ? -22.20121 -2.43316 -34.99315 1.000 19.33771 154 LEU A CA 1
ATOM 1355 C C . LEU A 1 178 ? -22.26988 -1.01326 -35.53962 1.000 26.94866 154 LEU A C 1
ATOM 1356 O O . LEU A 1 178 ? -21.70550 -0.08496 -34.94849 1.000 21.97747 154 LEU A O 1
ATOM 1361 N N . ALA A 1 179 ? -22.95458 -0.82527 -36.67074 1.000 20.53489 155 ALA A N 1
ATOM 1362 C CA . ALA A 1 179 ? -23.12400 0.51765 -37.21530 1.000 23.16741 155 ALA A CA 1
ATOM 1363 C C . ALA A 1 179 ? -23.92779 1.39901 -36.26718 1.000 26.16782 155 ALA A C 1
ATOM 1364 O O . ALA A 1 179 ? -23.64815 2.59624 -36.13403 1.000 29.18341 155 ALA A O 1
ATOM 1366 N N . LYS A 1 180 ? -24.93118 0.82406 -35.59775 1.000 23.95747 156 LYS A N 1
ATOM 1367 C CA . LYS A 1 180 ? -25.72115 1.59578 -34.64371 1.000 27.98023 156 LYS A CA 1
ATOM 1368 C C . LYS A 1 180 ? -24.94366 1.87726 -33.36326 1.000 29.72714 156 LYS A C 1
ATOM 1369 O O . LYS A 1 180 ? -25.15637 2.91666 -32.72798 1.000 28.62836 156 LYS A O 1
ATOM 1375 N N . ILE A 1 181 ? -24.03798 0.97642 -32.97731 1.000 25.35072 157 ILE A N 1
ATOM 1376 C CA . ILE A 1 181 ? -23.28239 1.14949 -31.73978 1.000 21.74796 157 ILE A CA 1
ATOM 1377 C C . ILE A 1 181 ? -22.14717 2.15117 -31.92153 1.000 21.38404 157 ILE A C 1
ATOM 1378 O O . ILE A 1 181 ? -21.83416 2.91466 -30.99968 1.000 23.99261 157 ILE A O 1
ATOM 1383 N N . ASP A 1 182 ? -21.53230 2.17455 -33.10293 1.000 19.83458 158 ASP A N 1
ATOM 1384 C CA . ASP A 1 182 ? -20.26839 2.88411 -33.29872 1.000 19.61989 158 ASP A CA 1
ATOM 1385 C C . ASP A 1 182 ? -20.25487 4.34229 -32.83956 1.000 20.17579 158 ASP A C 1
ATOM 1386 O O . ASP A 1 182 ? -19.23358 4.76177 -32.26786 1.000 23.92598 158 ASP A O 1
ATOM 1391 N N . PRO A 1 183 ? -21.29602 5.15890 -33.04896 1.000 22.73855 159 PRO A N 1
ATOM 1392 C CA . PRO A 1 183 ? -21.20996 6.56223 -32.60360 1.000 24.65388 159 PRO A CA 1
ATOM 1393 C C . PRO A 1 183 ? -21.06264 6.72391 -31.10058 1.000 31.65189 159 PRO A C 1
ATOM 1394 O O . PRO A 1 183 ? -20.65109 7.79948 -30.64763 1.000 25.31834 159 PRO A O 1
ATOM 1398 N N . PHE A 1 184 ? -21.37721 5.69595 -30.31468 1.000 22.33662 160 PHE A N 1
ATOM 1399 C CA . PHE A 1 184 ? -21.25376 5.75892 -28.86473 1.000 28.20103 160 PHE A CA 1
ATOM 1400 C C . PHE A 1 184 ? -19.89300 5.29984 -28.35477 1.000 32.46097 160 PHE A C 1
ATOM 1401 O O . PHE A 1 184 ? -19.62921 5.42380 -27.15313 1.000 27.23880 160 PHE A O 1
ATOM 1409 N N . ILE A 1 185 ? -19.03477 4.76948 -29.22322 1.000 28.00318 161 ILE A N 1
ATOM 1410 C CA . ILE A 1 185 ? -17.76418 4.18307 -28.81005 1.000 26.73507 161 ILE A CA 1
ATOM 1411 C C . ILE A 1 185 ? -16.67514 5.24186 -28.90944 1.000 27.96692 161 ILE A C 1
ATOM 1412 O O . ILE A 1 185 ? -16.52683 5.89668 -29.94761 1.000 31.22531 161 ILE A O 1
ATOM 1417 N N . LYS A 1 186 ? -15.90835 5.40374 -27.83555 1.000 28.19654 162 LYS A N 1
ATOM 1418 C CA . LYS A 1 186 ? -14.90389 6.45300 -27.71030 1.000 31.38987 162 LYS A CA 1
ATOM 1419 C C . LYS A 1 186 ? -13.51889 5.83396 -27.53596 1.000 38.23587 162 LYS A C 1
ATOM 1420 O O . LYS A 1 186 ? -13.35559 4.61143 -27.50658 1.000 36.88052 162 LYS A O 1
ATOM 1426 N N . THR A 1 187 ? -12.52163 6.70117 -27.41875 1.000 33.17761 163 THR A N 1
ATOM 1427 C CA . THR A 1 187 ? -11.14675 6.35631 -27.08891 1.000 37.67644 163 THR A CA 1
ATOM 1428 C C . THR A 1 187 ? -10.63645 7.34471 -26.05373 1.000 35.01574 163 THR A C 1
ATOM 1429 O O . THR A 1 187 ? -11.15194 8.46349 -25.95044 1.000 34.00752 163 THR A O 1
ATOM 1433 N N . PRO A 1 188 ? -9.61524 6.96969 -25.25786 1.000 31.93554 164 PRO A N 1
ATOM 1434 C CA . PRO A 1 188 ? -8.85867 5.70900 -25.21330 1.000 30.59498 164 PRO A CA 1
ATOM 1435 C C . PRO A 1 188 ? -9.69507 4.52062 -24.75656 1.000 28.82778 164 PRO A C 1
ATOM 1436 O O . PRO A 1 188 ? -9.50698 3.40841 -25.24970 1.000 33.03483 164 PRO A O 1
ATOM 1440 N N . PHE A 1 189 ? -10.61114 4.75680 -23.82669 1.000 30.46362 165 PHE A N 1
ATOM 1441 C CA . PHE A 1 189 ? -11.52503 3.73058 -23.35476 1.000 30.55927 165 PHE A CA 1
ATOM 1442 C C . PHE A 1 189 ? -12.91877 3.99304 -23.90984 1.000 26.15189 165 PHE A C 1
ATOM 1443 O O . PHE A 1 189 ? -13.18065 5.02428 -24.53477 1.000 30.14587 165 PHE A O 1
ATOM 1451 N N . ILE A 1 190 ? -13.81824 3.03426 -23.67532 1.000 24.03339 166 ILE A N 1
ATOM 1452 C CA . ILE A 1 190 ? -15.10146 3.03094 -24.37449 1.000 27.04563 166 ILE A CA 1
ATOM 1453 C C . ILE A 1 190 ? -15.94534 4.24159 -23.99354 1.000 32.99789 166 ILE A C 1
ATOM 1454 O O . ILE A 1 190 ? -16.77630 4.70180 -24.78720 1.000 29.96085 166 ILE A O 1
ATOM 1459 N N . ASN A 1 191 ? -15.74368 4.78502 -22.79138 1.000 32.06782 167 ASN A N 1
ATOM 1460 C CA . ASN A 1 191 ? -16.40797 6.00488 -22.34903 1.000 35.44819 167 ASN A CA 1
ATOM 1461 C C . ASN A 1 191 ? -15.42748 7.16956 -22.24338 1.000 33.05768 167 ASN A C 1
ATOM 1462 O O . ASN A 1 191 ? -15.60927 8.06162 -21.41098 1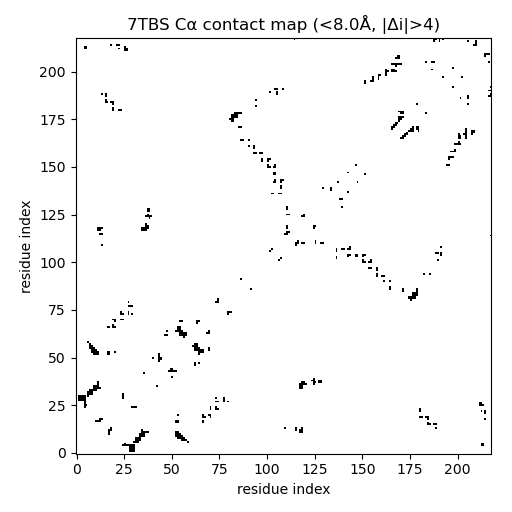.000 48.56075 167 ASN A O 1
ATOM 1467 N N . SER A 1 192 ? -14.38018 7.14392 -23.07706 1.000 34.38312 168 SER A N 1
ATOM 1468 C CA . SER A 1 192 ? -13.31189 8.13898 -23.18128 1.000 35.24049 168 SER A CA 1
ATOM 1469 C C . SER A 1 192 ? -12.22142 7.92579 -22.13541 1.000 33.66306 168 SER A C 1
ATOM 1470 O O . SER A 1 192 ? -11.46669 6.95104 -22.21205 1.000 36.61944 168 SER A O 1
ATOM 1473 N N . GLU A 1 193 ? -12.13265 8.82521 -21.15348 1.000 36.58901 169 GLU A N 1
ATOM 1474 C CA . GLU A 1 193 ? -10.91763 8.93165 -20.34992 1.000 41.03690 169 GLU A CA 1
ATOM 1475 C C . GLU A 1 193 ? -10.80345 7.82638 -19.30316 1.000 42.87006 169 GLU A C 1
ATOM 1476 O O . GLU A 1 193 ? -9.71123 7.28942 -19.08620 1.000 41.90009 169 GLU A O 1
ATOM 1482 N N . LYS A 1 194 ? -11.90257 7.47558 -18.64213 1.000 42.45730 170 LYS A N 1
ATOM 1483 C CA . LYS A 1 194 ? -11.86203 6.53434 -17.52947 1.000 41.97635 170 LYS A CA 1
ATOM 1484 C C . LYS A 1 194 ? -12.10136 5.10994 -18.01455 1.000 32.16526 170 LYS A C 1
ATOM 1485 O O . LYS A 1 194 ? -13.04839 4.85369 -18.76376 1.000 32.49920 170 LYS A O 1
ATOM 1491 N N . PHE A 1 195 ? -11.24511 4.18806 -17.57942 1.000 30.93839 171 PHE A N 1
ATOM 1492 C CA . PHE A 1 195 ? -11.53578 2.76814 -17.72884 1.000 29.41711 171 PHE A CA 1
ATOM 1493 C C . PHE A 1 195 ? -12.70360 2.39788 -16.82226 1.000 27.47082 171 PHE A C 1
ATOM 1494 O O . PHE A 1 195 ? -12.73765 2.78278 -15.64934 1.000 28.48472 171 PHE A O 1
ATOM 1502 N N . SER A 1 196 ? -13.66833 1.65650 -17.36326 1.000 26.93419 172 SER A N 1
ATOM 1503 C CA . SER A 1 196 ? -14.92031 1.42889 -16.65837 1.000 31.97188 172 SER A CA 1
ATOM 1504 C C . SER A 1 196 ? -15.37912 -0.01059 -16.83741 1.000 32.92286 172 SER A C 1
ATOM 1505 O O . SER A 1 196 ? -14.79673 -0.79175 -17.59457 1.000 23.25591 172 SER A O 1
ATOM 1508 N N . TRP A 1 197 ? -16.45529 -0.34784 -16.12299 1.000 29.41484 173 TRP A N 1
ATOM 1509 C CA . TRP A 1 197 ? -17.08664 -1.65139 -16.27684 1.000 25.89415 173 TRP A CA 1
ATOM 1510 C C . TRP A 1 197 ? -17.70203 -1.83109 -17.65567 1.000 28.49580 173 TRP A C 1
ATOM 1511 O O . TRP A 1 197 ? -17.98439 -2.96647 -18.05350 1.000 24.32180 173 TRP A O 1
ATOM 1522 N N . ASP A 1 198 ? -17.92591 -0.73797 -18.38768 1.000 23.34761 174 ASP A N 1
ATOM 1523 C CA . ASP A 1 198 ? -18.38196 -0.85779 -19.76692 1.000 24.28763 174 ASP A CA 1
ATOM 1524 C C . ASP A 1 198 ? -17.28907 -1.44160 -20.65298 1.000 27.38919 174 ASP A C 1
ATOM 1525 O O . ASP A 1 198 ? -17.57401 -2.24110 -21.55082 1.000 21.88856 174 ASP A O 1
ATOM 1530 N N . ASP A 1 199 ? -16.03196 -1.05791 -20.41304 1.000 23.16339 175 ASP A N 1
ATOM 1531 C CA . ASP A 1 199 ? -14.91865 -1.70764 -21.09828 1.000 16.91458 175 ASP A CA 1
ATOM 1532 C C . ASP A 1 199 ? -14.86927 -3.19204 -20.76313 1.000 23.74634 175 ASP A C 1
ATOM 1533 O O . ASP A 1 199 ? -14.68046 -4.03364 -21.64935 1.000 22.55462 175 ASP A O 1
ATOM 1538 N N . ILE A 1 200 ? -15.04348 -3.52790 -19.48206 1.000 21.35842 176 ILE A N 1
ATOM 1539 C CA . 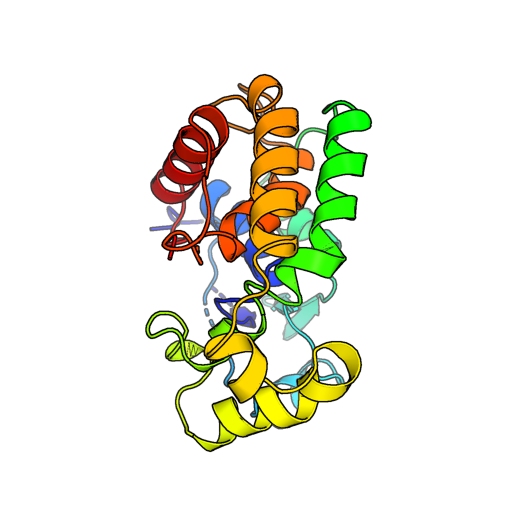ILE A 1 200 ? -14.94895 -4.91690 -19.04086 1.000 19.42910 176 ILE A CA 1
ATOM 1540 C C . ILE A 1 200 ? -16.02525 -5.76658 -19.70228 1.000 22.67213 176 ILE A C 1
ATOM 1541 O O . ILE A 1 200 ? -15.77509 -6.90796 -20.10614 1.000 21.63454 176 ILE A O 1
ATOM 1546 N N . ASN A 1 201 ? -17.23370 -5.22532 -19.83305 1.000 19.69514 177 ASN A N 1
ATOM 1547 C CA . ASN A 1 201 ? -18.36502 -6.00822 -20.31101 1.000 31.59408 177 ASN A CA 1
ATOM 1548 C C . ASN A 1 201 ? -18.52404 -6.00418 -21.82696 1.000 29.41066 177 ASN A C 1
ATOM 1549 O O . ASN A 1 201 ? -19.14626 -6.92672 -22.36687 1.000 26.43932 177 ASN A O 1
ATOM 1554 N N . ILE A 1 202 ? -17.98178 -5.01226 -22.53020 1.000 20.30108 178 ILE A N 1
ATOM 1555 C CA . ILE A 1 202 ? -18.23132 -4.84521 -23.95461 1.000 22.42324 178 ILE A CA 1
ATOM 1556 C C . ILE A 1 202 ? -17.02253 -5.23309 -24.80037 1.000 19.55314 178 ILE A C 1
ATOM 1557 O O . ILE A 1 202 ? -17.18126 -5.86390 -25.84784 1.000 21.06358 178 ILE A O 1
ATOM 1562 N N . PHE A 1 203 ? -15.81235 -4.86648 -24.37898 1.000 20.94705 179 PHE A N 1
ATOM 1563 C CA . PHE A 1 203 ? -14.63089 -5.21971 -25.16455 1.000 22.55638 179 PHE A CA 1
ATOM 1564 C C . PHE A 1 203 ? -14.51044 -6.70829 -25.47596 1.000 19.01628 179 PHE A C 1
ATOM 1565 O O . PHE A 1 203 ? -14.11647 -7.03599 -26.60814 1.000 18.91114 179 PHE A O 1
ATOM 1573 N N . PRO A 1 204 ? -14.78913 -7.64171 -24.55731 1.000 20.83724 180 PRO A N 1
ATOM 1574 C CA . PRO A 1 204 ? -14.72362 -9.06227 -24.94022 1.000 19.04191 180 PRO A CA 1
ATOM 1575 C C . PRO A 1 204 ? -15.64061 -9.41890 -26.09497 1.000 18.52840 180 PRO A C 1
ATOM 1576 O O . PRO A 1 204 ? -15.32281 -10.33302 -26.86586 1.000 21.71991 180 PRO A O 1
ATOM 1580 N N . ILE A 1 205 ? -16.77549 -8.73140 -26.23371 1.000 18.06833 181 ILE A N 1
ATOM 1581 C CA . ILE A 1 205 ? -17.64847 -8.97430 -27.37696 1.000 16.75379 181 ILE A CA 1
ATOM 1582 C C . ILE A 1 205 ? -16.98100 -8.50414 -28.66399 1.000 28.24195 181 ILE A C 1
ATOM 1583 O O . ILE A 1 205 ? -17.01737 -9.19710 -29.68728 1.000 23.44314 181 ILE A O 1
ATOM 1588 N N . PHE A 1 206 ? -16.36138 -7.32149 -28.63665 1.000 24.58393 182 PHE A N 1
ATOM 1589 C CA . PHE A 1 206 ? -15.60963 -6.85730 -29.79852 1.000 19.09719 182 PHE A CA 1
ATOM 1590 C C . PHE A 1 206 ? -14.40711 -7.74971 -30.07885 1.000 23.92821 182 PHE A C 1
ATOM 1591 O O . PHE A 1 206 ? -14.02631 -7.93118 -31.24208 1.000 24.63054 182 PHE A O 1
ATOM 1599 N N . PHE A 1 207 ? -13.80115 -8.30853 -29.02904 1.000 19.24449 183 PHE A N 1
ATOM 1600 C CA . PHE A 1 207 ? -12.62238 -9.15239 -29.19901 1.000 19.57267 183 PHE A CA 1
ATOM 1601 C C . PHE A 1 207 ? -12.94704 -10.39855 -30.01692 1.000 20.15388 183 PHE A C 1
ATOM 1602 O O . PHE A 1 207 ? -12.27765 -10.69254 -31.01506 1.000 22.10206 183 PHE A O 1
ATOM 1610 N N . ILE A 1 208 ? -13.97713 -11.14677 -29.61020 1.000 21.40917 184 ILE A N 1
ATOM 1611 C CA . ILE A 1 208 ? -14.31585 -12.37322 -30.32391 1.000 20.76059 184 ILE A CA 1
ATOM 1612 C C . ILE A 1 208 ? -14.84933 -12.07592 -31.71910 1.000 23.52012 184 ILE A C 1
ATOM 1613 O O . ILE A 1 208 ? -14.76930 -12.93374 -32.60629 1.000 22.52967 184 ILE A O 1
ATOM 1618 N N . LEU A 1 209 ? -15.38696 -10.87358 -31.94057 1.000 22.82631 185 LEU A N 1
ATOM 1619 C CA . LEU A 1 209 ? -15.88667 -10.51963 -33.26432 1.000 27.62385 185 LEU A CA 1
ATOM 1620 C C . LEU A 1 209 ? -14.77317 -10.51269 -34.30324 1.000 21.78315 185 LEU A C 1
ATOM 1621 O O . LEU A 1 209 ? -15.02100 -10.80474 -35.47854 1.000 20.98876 185 LEU A O 1
ATOM 1626 N N . THR A 1 210 ? -13.54182 -10.19851 -33.89359 1.000 19.78350 186 THR A N 1
ATOM 1627 C CA . THR A 1 210 ? -12.43575 -10.14825 -34.84256 1.000 25.77641 186 THR A CA 1
ATOM 1628 C C . THR A 1 210 ? -12.04362 -11.52283 -35.36787 1.000 30.17151 186 THR A C 1
ATOM 1629 O O . THR A 1 210 ? -11.25412 -11.59973 -36.31571 1.000 23.17266 186 THR A O 1
ATOM 1641 N N . SER A 1 212 ? -13.92835 -13.32092 -37.00411 1.000 22.06293 188 SER A N 1
ATOM 1642 C CA . SER A 1 212 ? -14.58749 -13.33104 -38.30397 1.000 27.22778 188 SER A CA 1
ATOM 1643 C C . SER A 1 212 ? -14.54361 -11.95229 -38.94907 1.000 28.77148 188 SER A C 1
ATOM 1644 O O . SER A 1 212 ? -15.49326 -11.52959 -39.61154 1.000 27.17347 188 SER A O 1
ATOM 1647 N N . LYS A 1 213 ? -13.43695 -11.22833 -38.75456 1.000 22.81812 189 LYS A N 1
ATOM 1648 C CA . LYS A 1 213 ? -13.30453 -9.90506 -39.35339 1.000 26.47072 189 LYS A CA 1
ATOM 1649 C C . LYS A 1 213 ? -13.30107 -9.95949 -40.87566 1.000 23.79429 189 LYS A C 1
ATOM 1650 O O . LYS A 1 213 ? -13.63858 -8.96102 -41.51985 1.000 26.46340 189 LYS A O 1
ATOM 1656 N N . ASP A 1 214 ? -12.93073 -11.09938 -41.46519 1.000 26.32884 190 ASP A N 1
ATOM 1657 C CA . ASP A 1 214 ? -12.97752 -11.23959 -42.91552 1.000 27.17491 190 ASP A CA 1
ATOM 1658 C C . ASP A 1 214 ? -14.40406 -11.26191 -43.44837 1.000 32.02961 190 ASP A C 1
ATOM 1659 O O . ASP A 1 214 ? -14.61057 -11.01623 -44.64137 1.000 31.49595 190 ASP A O 1
ATOM 1664 N N . LEU A 1 215 ? -15.38864 -11.54618 -42.59510 1.000 23.77943 191 LEU A N 1
ATOM 1665 C CA . LEU A 1 215 ? -16.78409 -11.58731 -43.00900 1.000 28.10916 191 LEU A CA 1
ATOM 1666 C C . LEU A 1 215 ? -17.58141 -10.36337 -42.58224 1.000 28.49044 191 LEU A C 1
ATOM 1667 O O . LEU A 1 215 ? -18.65610 -10.12129 -43.14232 1.000 27.16119 191 LEU A O 1
ATOM 1672 N N . LEU A 1 216 ? -17.09074 -9.59349 -41.61468 1.000 26.37663 192 LEU A N 1
ATOM 1673 C CA . LEU A 1 216 ? -17.88363 -8.57009 -40.95287 1.000 27.81498 192 LEU A CA 1
ATOM 1674 C C . LEU A 1 216 ? -17.31314 -7.18232 -41.20872 1.000 31.93687 192 LEU A C 1
ATOM 1675 O O . LEU A 1 216 ? -16.12516 -7.01188 -41.49632 1.000 25.14022 192 LEU A O 1
ATOM 1680 N N . GLU A 1 217 ? -18.18491 -6.18657 -41.07965 1.000 23.42476 193 GLU A N 1
ATOM 1681 C CA . GLU A 1 217 ? -17.82097 -4.78204 -41.23999 1.000 22.26483 193 GLU A CA 1
ATOM 1682 C C . GLU A 1 217 ? -17.68303 -4.17372 -39.84736 1.000 26.56580 193 GLU A C 1
ATOM 1683 O O . GLU A 1 217 ? -18.67770 -3.81895 -39.21056 1.000 24.36069 193 GLU A O 1
ATOM 1689 N N . ILE A 1 218 ? -16.44471 -4.06127 -39.37269 1.000 20.33410 194 ILE A N 1
ATOM 1690 C CA . ILE A 1 218 ? -16.15686 -3.50935 -38.05192 1.000 24.06345 194 ILE A CA 1
ATOM 1691 C C . ILE A 1 218 ? -15.90906 -2.01157 -38.22154 1.000 28.94546 194 ILE A C 1
ATOM 1692 O O . ILE A 1 218 ? -14.88722 -1.62966 -38.81588 1.000 24.62962 194 ILE A O 1
ATOM 1697 N N . PRO A 1 219 ? -16.79381 -1.14471 -37.72426 1.000 21.64102 195 PRO A N 1
ATOM 1698 C CA . PRO A 1 219 ? -16.70161 0.28535 -38.05594 1.000 21.84796 195 PRO A CA 1
ATOM 1699 C C . PRO A 1 219 ? -15.53887 1.01063 -37.38843 1.000 30.59468 195 PRO A C 1
ATOM 1700 O O . PRO A 1 219 ? -14.77273 0.42138 -36.61807 1.000 25.26328 195 PRO A O 1
ATOM 1704 N N . THR A 1 220 ? -15.42226 2.31011 -37.68032 1.000 27.18455 196 THR A N 1
ATOM 1705 C CA . THR A 1 220 ? -14.20246 3.05597 -37.37489 1.000 23.57815 196 THR A CA 1
ATOM 1706 C C . THR A 1 220 ? -13.95740 3.16057 -35.87262 1.000 23.91763 196 THR A C 1
ATOM 1707 O O . THR A 1 220 ? -12.86833 2.82936 -35.38927 1.000 23.61654 196 THR A O 1
ATOM 1711 N N . ASN A 1 221 ? -14.95219 3.63741 -35.11734 1.000 23.24013 197 ASN A N 1
ATOM 1712 C CA . ASN A 1 221 ? -14.74004 3.87581 -33.69043 1.000 31.15067 197 ASN A CA 1
ATOM 1713 C C . ASN A 1 221 ? -14.43993 2.58060 -32.94713 1.000 21.41674 197 ASN A C 1
ATOM 1714 O O . ASN A 1 221 ? -13.54851 2.54411 -32.09037 1.000 17.86801 197 ASN A O 1
ATOM 1719 N N . ILE A 1 222 ? -15.17198 1.50937 -33.25961 1.000 17.98496 198 ILE A N 1
ATOM 1720 C CA . ILE A 1 222 ? -14.90183 0.21757 -32.63356 1.000 19.28539 198 ILE A CA 1
ATOM 1721 C C . ILE A 1 222 ? -13.49937 -0.26043 -32.98706 1.000 21.04063 198 ILE A C 1
ATOM 1722 O O . ILE A 1 222 ? -12.77092 -0.78250 -32.13389 1.000 20.51001 198 ILE A O 1
ATOM 1727 N N . THR A 1 223 ? -13.09204 -0.07181 -34.24457 1.000 17.97548 199 THR A N 1
ATOM 1728 C CA . THR A 1 223 ? -11.76172 -0.49667 -34.67007 1.000 24.94571 199 THR A CA 1
ATOM 1729 C C . THR A 1 223 ? -10.67612 0.25039 -33.90502 1.000 25.32331 199 THR A C 1
ATOM 1730 O O . THR A 1 223 ? -9.71582 -0.35625 -33.41723 1.000 22.92539 199 THR A O 1
ATOM 1734 N N . ASN A 1 224 ? -10.81480 1.57407 -33.78610 1.000 20.91215 200 ASN A N 1
ATOM 1735 C CA . ASN A 1 224 ? -9.82653 2.35480 -33.04733 1.000 26.32534 200 ASN A CA 1
ATOM 1736 C C . ASN A 1 224 ? -9.82077 1.98389 -31.56945 1.000 22.23048 200 ASN A C 1
ATOM 1737 O O . ASN A 1 224 ? -8.76214 1.97657 -30.92982 1.000 20.57694 200 ASN A O 1
ATOM 1742 N N . TYR A 1 225 ? -10.99132 1.66921 -31.01110 1.000 19.97222 201 TYR A N 1
ATOM 1743 C CA . TYR A 1 225 ? -11.06914 1.33678 -29.59183 1.000 24.46139 201 TYR A CA 1
ATOM 1744 C C . TYR A 1 225 ? -10.36209 0.02053 -29.29192 1.000 22.02596 201 TYR A C 1
ATOM 1745 O O . TYR A 1 225 ? -9.56019 -0.06300 -28.35469 1.000 23.54664 201 TYR A O 1
ATOM 1754 N N . ILE A 1 226 ? -10.64057 -1.02223 -30.07843 1.000 19.05193 202 ILE A N 1
ATOM 1755 C CA . ILE A 1 226 ? -10.02908 -2.31652 -29.78769 1.000 25.42488 202 ILE A CA 1
ATOM 1756 C C . ILE A 1 226 ? -8.54276 -2.30664 -30.12120 1.000 23.19324 202 ILE A C 1
ATOM 1757 O O . ILE A 1 226 ? -7.75466 -3.01880 -29.48650 1.000 22.01692 202 ILE A O 1
ATOM 1762 N N . LYS A 1 227 ? -8.12716 -1.50618 -31.10586 1.000 21.99826 203 LYS A N 1
ATOM 1763 C CA . LYS A 1 227 ? -6.69981 -1.37292 -31.37418 1.000 22.90336 203 LYS A CA 1
ATOM 1764 C C . LYS A 1 227 ? -5.97711 -0.68667 -30.22117 1.000 25.14269 203 LYS A C 1
ATOM 1765 O O . LYS A 1 227 ? -4.81271 -0.99830 -29.94679 1.000 24.02254 203 LYS A O 1
ATOM 1771 N N . ASN A 1 228 ? -6.64477 0.24371 -29.53407 1.000 23.68735 204 ASN A N 1
ATOM 1772 C CA . ASN A 1 228 ? -6.02836 0.87560 -28.37213 1.000 23.50270 204 ASN A CA 1
ATOM 1773 C C . ASN A 1 228 ? -5.92879 -0.09788 -27.20405 1.000 23.93230 204 ASN A C 1
ATOM 1774 O O . ASN A 1 228 ? -4.90848 -0.13610 -26.50773 1.000 23.21694 204 ASN A O 1
ATOM 1779 N N . ILE A 1 229 ? -6.97851 -0.88916 -26.97232 1.000 17.72418 205 ILE A N 1
ATOM 1780 C CA . ILE A 1 229 ? -6.92381 -1.90709 -25.92575 1.000 20.55073 205 ILE A CA 1
ATOM 1781 C C . ILE A 1 229 ? -5.81264 -2.90557 -26.21658 1.000 19.23006 205 ILE A C 1
ATOM 1782 O O . ILE A 1 229 ? -5.05039 -3.28873 -25.32036 1.000 24.11234 205 ILE A O 1
ATOM 1787 N N . GLU A 1 230 ? -5.70109 -3.33771 -27.47566 1.000 18.57777 206 GLU A N 1
ATOM 1788 C CA . GLU A 1 230 ? -4.62769 -4.24749 -27.86056 1.000 26.71127 206 GLU A CA 1
ATOM 1789 C C . GLU A 1 230 ? -3.26236 -3.63833 -27.57254 1.000 19.38357 206 GLU A C 1
ATOM 1790 O O . GLU A 1 230 ? -2.35039 -4.32925 -27.10345 1.000 25.31011 206 GLU A O 1
ATOM 1796 N N . ALA A 1 231 ? -3.10568 -2.34100 -27.84196 1.000 24.91349 207 ALA A N 1
ATOM 1797 C CA . ALA A 1 231 ? -1.82294 -1.68757 -27.61079 1.000 23.54990 207 ALA A CA 1
ATOM 1798 C C . ALA A 1 231 ? -1.49701 -1.60630 -26.12405 1.000 21.51093 207 ALA A C 1
ATOM 1799 O O . ALA A 1 231 ? -0.33152 -1.73232 -25.73146 1.000 22.60190 207 ALA A O 1
ATOM 1801 N N . LYS A 1 232 ? -2.50798 -1.39557 -25.28383 1.000 20.59632 208 LYS A N 1
ATOM 1802 C CA . LYS A 1 232 ? -2.30093 -1.17806 -23.85778 1.000 26.78466 208 LYS A CA 1
ATOM 1803 C C . LYS A 1 232 ? -2.25724 -2.46928 -23.04908 1.000 24.64621 208 LYS A C 1
ATOM 1804 O O . LYS A 1 232 ? -2.01187 -2.41361 -21.83967 1.000 27.05921 208 LYS A O 1
ATOM 1810 N N . THR A 1 233 ? -2.49274 -3.62229 -23.67250 1.000 22.17665 209 THR A N 1
ATOM 1811 C CA . THR A 1 233 ? -2.52072 -4.90070 -22.97291 1.000 21.49331 209 THR A CA 1
ATOM 1812 C C . THR A 1 233 ? -1.65369 -5.91199 -23.71500 1.000 26.53885 209 THR A C 1
ATOM 1813 O O . THR A 1 233 ? -0.96568 -5.58659 -24.68699 1.000 26.47575 209 THR A O 1
ATOM 1817 N N . ASN A 1 234 ? -1.68541 -7.15383 -23.23396 1.000 28.00537 210 ASN A N 1
ATOM 1818 C CA . ASN A 1 234 ? -1.07986 -8.28518 -23.92118 1.000 26.06162 210 ASN A CA 1
ATOM 1819 C C . ASN A 1 234 ? -2.10828 -9.10224 -24.69079 1.000 20.20724 210 ASN A C 1
ATOM 1820 O O . ASN A 1 234 ? -1.80836 -10.22261 -25.11531 1.000 26.73076 210 ASN A O 1
ATOM 1825 N N . ILE A 1 235 ? -3.31324 -8.56976 -24.86789 1.000 18.61403 211 ILE A N 1
ATOM 1826 C CA . ILE A 1 235 ? -4.36354 -9.25077 -25.61728 1.000 20.43546 211 ILE A CA 1
ATOM 1827 C C . ILE A 1 235 ? -4.17808 -8.94515 -27.09755 1.000 23.86557 211 ILE A C 1
ATOM 1828 O O . ILE A 1 235 ? -4.15988 -7.77855 -27.50211 1.000 21.92281 211 ILE A O 1
ATOM 1833 N N . GLU A 1 236 ? -4.04029 -9.98935 -27.90788 1.000 25.88378 212 GLU A N 1
ATOM 1834 C CA . GLU A 1 236 ? -3.88311 -9.84051 -29.34859 1.000 26.35365 212 GLU A CA 1
ATOM 1835 C C . GLU A 1 236 ? -5.20929 -10.10850 -30.04589 1.000 19.97821 212 GLU A C 1
ATOM 1836 O O . GLU A 1 236 ? -5.84704 -11.13869 -29.80466 1.000 22.40962 212 GLU A O 1
ATOM 1842 N N . LEU A 1 237 ? -5.62059 -9.17813 -30.90306 1.000 24.95410 213 LEU A N 1
ATOM 1843 C CA . LEU A 1 237 ? -6.81944 -9.37266 -31.70145 1.000 26.10290 213 LEU A CA 1
ATOM 1844 C C . LEU A 1 237 ? -6.58038 -10.44350 -32.76260 1.000 24.12955 213 LEU A C 1
ATOM 1845 O O . LEU A 1 237 ? -5.44844 -10.70188 -33.18022 1.000 25.47229 213 LEU A O 1
ATOM 1850 N N . TYR A 1 238 ? -7.66794 -11.06855 -33.20187 1.000 23.27121 214 TYR A N 1
ATOM 1851 C CA . TYR A 1 238 ? -7.58536 -12.08038 -34.25021 1.000 22.82338 214 TYR A CA 1
ATOM 1852 C C . TYR A 1 238 ? -7.30996 -11.44077 -35.60730 1.000 38.85222 214 TYR A C 1
ATOM 1853 O O . TYR A 1 238 ? -7.44509 -10.22821 -35.76794 1.000 30.37158 214 TYR A O 1
#

Sequence (218 aa):
HHHHHSAKIYLYHHCPYCIKVRLVADLSNFDYQIILANDDEKAHIDRIGSKQVPFLEKDDGTFIKESDEICKFIAKVQNFEIAESTIDDFVKGCITDLEPHYRRRIIYPRIPHHPRNECDFPTQSAKEYFINKKSQYIGDFDALLRNPPYYDSIRAINQILAKIDPFIKTPFINSEKFSWDDINIFPIFFILTSKDLLEIPTNITNYIKNIEAKTNIELY

Organism: Francisella tularensis subsp. tularensis (strain SCHU S4 / Schu 4) (NCBI:txid177416)

Foldseek 3Di:
DFDQQCDEKEAALLDLLVVLLQLLCNLLRPDYDYYDAQPPQCVVCVQPNGNDDIKDADPVRHIDDDSVVSSVVSCVVSVNDAAEDDFDVLLVVLLVVLVLLCLLLQLLCQQPDPVRCSRHVDVVSSVVSQVVSCPPRNHSVVSVVCVPVVSQVSNQVSLVVNQVQQAPPARNHDGHHVCRSPCLSSLQSVLSVCSHDRDDRSVNNNVSSVVSGVRDGD

InterPro domains:
  IPR004045 Glutathione S-transferase, N-terminal [PF13417] (5-70)
  IPR004045 Glutathione S-transferase, N-terminal [PS50404] (1-77)
  IPR007494 Glutaredoxin 2, C-terminal [PF04399] (89-214)
  IPR036249 Thioredoxin-like superfamily [SSF52833] (1-72)
  IPR036282 Glutathione S-transferase, C-terminal domain superfamily [SSF47616] (77-214)

Solvent-accessible surface area: 10889 Å² total

Radius of gyration: 17.5 Å; Cα contacts (8 Å, |Δi|>4): 334; chains: 1; bounding box: 36×43×45 Å